Protein AF-A0A534R0G8-F1 (afdb_monomer_lite)

Sequence (344 aa):
MRPSRVFAATLFALSLSTMSARAEDPPPTNSSCVQECATAARAALEACRAGGGTLEQCGQAAEAQYLQCTAACPAAPPSPTDGTPCLEQCGAQAQQAFQACRAQGGTVESCTETAKADYLQCAAANCANQAPPTCEARCTALADGLQQHCLDEGNDADKCATVRQSALDRCTQEMCNPTAETCEDRCTDFSRGVFAQCMNAGGTSTDCGNQAADARAHCISEHCQPTPEPTCEDRCTARAKAAAEQCVAAGHPADACTTLVQQLLAHCVEENCAEPAPDCRDDCDEHAEQQFEACVAGGGSEEACRSAAHSAEGACVMHCGDGSSEPDCPARCASAAEDLKQHC

Radius of gyration: 38.67 Å; chains: 1; bounding box: 85×83×124 Å

pLDDT: mean 79.24, std 16.05, range [32.59, 97.19]

Foldseek 3Di:
DDDDDDDDDDDDDDDPPPPPPPPPPDPCALVNQLVVLLVVLVVQLVVCVVVVDDNVVSNVVSVVSSVVSSVPRPDHPPDPPPDPQQLVVLLVVLVVQLVVCVVVVHDNVVSNVVSVVSSVVSCVVPRPPPDDQAQLRVQLVVLVVQLVVCVVVVDDNVVSVVSSVVSSVVSCVPPVPPPVQALLNVLLVVLVVQLVVCVVVVHDNVVSVVRSVVSSVVSCVPPRPPPPDQALLRVQLVVLVVQLVVCVVVVHDNVVSVVSSVVSSVVSCVPPVPDPDQAQLSVLLVVLVVQLVVCVVVVHDNVVSNVVSVVSSVVSVVCSVVPDPPDPPVVVVVVVVVVVVVVD

Secondary structure (DSSP, 8-state):
------------------------PPP--HHHHHHHHHHHHHHHHHHHHHTT--HHHHHHHHHHHHHHHHTTSPPPPP-S-SS--HHHHHHHHHHHHHHHHHHTT--HHHHHHHHHHHHHHHHHHH-TT-PPPPHHHHHHHHHHHHHHHHHHTT--HHHHHHHHHHHHHHHIIIII------HHHHHHHHHHHHHHHHHHTT--HHHHHHHHHHHHHHHHHHHSSPPPPPPHHHHHHHHHHHHHHHHHHTT--HHHHHHHHHHHHHHHHHHHSPPPPPPHHHHHHHHHHHHHHHHHHTT--HHHHHHHHHHHHHHHHTTTTSS--PPPHHHHHHHHHHHHHHT-

Structure (mmCIF, N/CA/C/O backbone):
data_AF-A0A534R0G8-F1
#
_entry.id   AF-A0A534R0G8-F1
#
loop_
_atom_site.group_PDB
_atom_site.id
_atom_site.type_symbol
_atom_site.label_atom_id
_atom_site.label_alt_id
_atom_site.label_comp_id
_atom_site.label_asym_id
_atom_site.label_entity_id
_atom_site.label_seq_id
_atom_site.pdbx_PDB_ins_code
_atom_site.Cartn_x
_atom_site.Cartn_y
_atom_site.Cartn_z
_atom_site.occupancy
_atom_site.B_iso_or_equiv
_atom_site.auth_seq_id
_atom_site.auth_comp_id
_atom_site.auth_asym_id
_atom_site.auth_atom_id
_atom_site.pdbx_PDB_model_num
ATOM 1 N N . MET A 1 1 ? 20.822 -34.386 -76.776 1.00 38.22 1 MET A N 1
ATOM 2 C CA . MET A 1 1 ? 21.751 -35.440 -77.237 1.00 38.22 1 MET A CA 1
ATOM 3 C C . MET A 1 1 ? 22.844 -35.607 -76.184 1.00 38.22 1 MET A C 1
ATOM 5 O O . MET A 1 1 ? 23.577 -34.661 -75.942 1.00 38.22 1 MET A O 1
ATOM 9 N N . ARG A 1 2 ? 22.876 -36.757 -75.496 1.00 42.81 2 ARG A N 1
ATOM 10 C CA . ARG A 1 2 ? 24.029 -37.263 -74.714 1.00 42.81 2 ARG A CA 1
ATOM 11 C C . ARG A 1 2 ? 24.987 -37.985 -75.686 1.00 42.81 2 ARG A C 1
ATOM 13 O O . ARG A 1 2 ? 24.488 -38.440 -76.716 1.00 42.81 2 ARG A O 1
ATOM 20 N N . PRO A 1 3 ? 26.307 -38.071 -75.423 1.00 46.94 3 PRO A N 1
ATOM 21 C CA . PRO A 1 3 ? 26.883 -39.092 -74.515 1.00 46.94 3 PRO A CA 1
ATOM 22 C C . PRO A 1 3 ? 28.035 -38.526 -73.642 1.00 46.94 3 PRO A C 1
ATOM 24 O O . PRO A 1 3 ? 28.779 -37.660 -74.075 1.00 46.94 3 PRO A O 1
ATOM 27 N N . SER A 1 4 ? 28.175 -38.822 -72.347 1.00 39.19 4 SER A N 1
ATOM 28 C CA . SER A 1 4 ? 28.544 -40.097 -71.702 1.00 39.19 4 SER A CA 1
ATOM 29 C C . SER A 1 4 ? 29.848 -40.720 -72.224 1.00 39.19 4 SER A C 1
ATOM 31 O O . SER A 1 4 ? 29.842 -41.430 -73.226 1.00 39.19 4 SER A O 1
ATOM 33 N N . ARG A 1 5 ? 30.942 -40.551 -71.467 1.00 51.62 5 ARG A N 1
ATOM 34 C CA . ARG A 1 5 ? 32.019 -41.546 -71.352 1.00 51.62 5 ARG A CA 1
ATOM 35 C C . ARG A 1 5 ? 32.367 -41.763 -69.879 1.00 51.62 5 ARG A C 1
ATOM 37 O O . ARG A 1 5 ? 32.454 -40.821 -69.101 1.00 51.62 5 ARG A O 1
ATOM 44 N N . VAL A 1 6 ? 32.468 -43.044 -69.556 1.00 41.06 6 VAL A N 1
ATOM 45 C CA . VAL A 1 6 ? 32.661 -43.707 -68.262 1.00 41.06 6 VAL A CA 1
ATOM 46 C C . VAL A 1 6 ? 34.052 -44.368 -68.284 1.00 41.06 6 VAL A C 1
ATOM 48 O O . VAL A 1 6 ? 34.589 -44.563 -69.375 1.00 41.06 6 VAL A O 1
ATOM 51 N N . PHE A 1 7 ? 34.538 -44.769 -67.099 1.00 39.38 7 PHE A N 1
ATOM 52 C CA . PHE A 1 7 ? 35.729 -45.581 -66.748 1.00 39.38 7 PHE A CA 1
ATOM 53 C C . PHE A 1 7 ? 36.983 -44.756 -66.402 1.00 39.38 7 PHE A C 1
ATOM 55 O O . PHE A 1 7 ? 37.339 -43.858 -67.149 1.00 39.38 7 PHE A O 1
ATOM 62 N N . ALA A 1 8 ? 37.706 -44.961 -65.292 1.00 41.66 8 ALA A N 1
ATOM 63 C CA . ALA A 1 8 ? 37.809 -46.052 -64.306 1.00 41.66 8 ALA A CA 1
ATOM 64 C C . ALA A 1 8 ? 38.220 -45.437 -62.937 1.00 41.66 8 ALA A C 1
ATOM 66 O O . ALA A 1 8 ? 38.972 -44.471 -62.912 1.00 41.66 8 ALA A O 1
ATOM 67 N N . ALA A 1 9 ? 37.594 -45.767 -61.803 1.00 37.97 9 ALA A N 1
ATOM 68 C CA . ALA A 1 9 ? 37.891 -46.892 -60.904 1.00 37.97 9 ALA A CA 1
ATOM 69 C C . ALA A 1 9 ? 39.350 -46.957 -60.398 1.00 37.97 9 ALA A C 1
ATOM 71 O O . ALA A 1 9 ? 40.153 -47.724 -60.921 1.00 37.97 9 ALA A O 1
ATOM 72 N N . THR A 1 10 ? 39.634 -46.240 -59.304 1.00 45.72 10 THR A N 1
ATOM 73 C CA . THR A 1 10 ? 40.713 -46.596 -58.371 1.00 45.72 10 THR A CA 1
ATOM 74 C C . THR A 1 10 ? 40.193 -46.470 -56.943 1.00 45.72 10 THR A C 1
ATOM 76 O O . THR A 1 10 ? 39.767 -45.401 -56.510 1.00 45.72 10 THR A O 1
ATOM 79 N N . LEU A 1 11 ? 40.190 -47.601 -56.242 1.00 42.75 11 LEU A N 1
ATOM 80 C CA . LEU A 1 11 ? 39.921 -47.723 -54.817 1.00 42.75 11 LEU A CA 1
ATOM 81 C C . LEU A 1 11 ? 40.978 -46.959 -54.011 1.00 42.75 11 LEU A C 1
ATOM 83 O O . LEU A 1 11 ? 42.166 -47.234 -54.152 1.00 42.75 11 LEU A O 1
ATOM 87 N N . PHE A 1 12 ? 40.537 -46.093 -53.102 1.00 39.59 12 PHE A N 1
ATOM 88 C CA . PHE A 1 12 ? 41.285 -45.789 -51.888 1.00 39.59 12 PHE A CA 1
ATOM 89 C C . PHE A 1 12 ? 40.323 -45.850 -50.708 1.00 39.59 12 PHE A C 1
ATOM 91 O O . PHE A 1 12 ? 39.394 -45.055 -50.577 1.00 39.59 12 PHE A O 1
ATOM 98 N N . ALA A 1 13 ? 40.519 -46.884 -49.902 1.00 42.22 13 ALA A N 1
ATOM 99 C CA . ALA A 1 13 ? 39.859 -47.078 -48.632 1.00 42.22 13 ALA A CA 1
ATOM 100 C C . ALA A 1 13 ? 40.593 -46.277 -47.541 1.00 42.22 13 ALA A C 1
ATOM 102 O O . ALA A 1 13 ? 41.804 -46.090 -47.619 1.00 42.22 13 ALA A O 1
ATOM 103 N N . LEU A 1 14 ? 39.838 -45.929 -46.494 1.00 38.25 14 LEU A N 1
ATOM 104 C CA . LEU A 1 14 ? 40.296 -45.672 -45.122 1.00 38.25 14 LEU A CA 1
ATOM 105 C C . LEU A 1 14 ? 41.037 -44.350 -44.855 1.00 38.25 14 LEU A C 1
ATOM 107 O O . LEU A 1 14 ? 42.256 -44.254 -44.923 1.00 38.25 14 LEU A O 1
ATOM 111 N N . SER A 1 15 ? 40.283 -43.358 -44.381 1.00 42.78 15 SER A N 1
ATOM 112 C CA . SER A 1 15 ? 40.461 -42.811 -43.022 1.00 42.78 15 SER A CA 1
ATOM 113 C C . SER A 1 15 ? 39.361 -41.784 -42.733 1.00 42.78 15 SER A C 1
ATOM 115 O O . SER A 1 15 ? 39.519 -40.581 -42.912 1.00 42.78 15 SER A O 1
ATOM 117 N N . LEU A 1 16 ? 38.204 -42.277 -42.275 1.00 39.97 16 LEU A N 1
ATOM 118 C CA . LEU A 1 16 ? 37.323 -41.466 -41.439 1.00 39.97 16 LEU A CA 1
ATOM 119 C C . LEU A 1 16 ? 38.101 -41.214 -40.150 1.00 39.97 16 LEU A C 1
ATOM 121 O O . LEU A 1 16 ? 38.181 -42.090 -39.291 1.00 39.97 16 LEU A O 1
ATOM 125 N N . SER A 1 17 ? 38.719 -40.041 -40.049 1.00 37.97 17 SER A N 1
ATOM 126 C CA . SER A 1 17 ? 39.189 -39.515 -38.777 1.00 37.97 17 SER A CA 1
ATOM 127 C C . SER A 1 17 ? 37.965 -39.312 -37.895 1.00 37.97 17 SER A C 1
ATOM 129 O O . SER A 1 17 ? 37.318 -38.267 -37.914 1.00 37.97 17 SER A O 1
ATOM 131 N N . THR A 1 18 ? 37.632 -40.356 -37.142 1.00 48.56 18 THR A N 1
ATOM 132 C CA . THR A 1 18 ? 36.867 -40.273 -35.910 1.00 48.56 18 THR A CA 1
ATOM 133 C C . THR A 1 18 ? 37.637 -39.338 -34.991 1.00 48.56 18 THR A C 1
ATOM 135 O O . THR A 1 18 ? 38.541 -39.756 -34.266 1.00 48.56 18 THR A O 1
ATOM 138 N N . MET A 1 19 ? 37.324 -38.046 -35.061 1.00 32.59 19 MET A N 1
ATOM 139 C CA . MET A 1 19 ? 37.629 -37.142 -33.968 1.00 32.59 19 MET A CA 1
ATOM 140 C C . MET A 1 19 ? 36.737 -37.577 -32.815 1.00 32.59 19 MET A C 1
ATOM 142 O O . MET A 1 19 ? 35.597 -37.140 -32.681 1.00 32.59 19 MET A O 1
ATOM 146 N N . SER A 1 20 ? 37.260 -38.515 -32.026 1.00 44.09 20 SER A N 1
ATOM 147 C CA . SER A 1 20 ? 36.828 -38.747 -30.660 1.00 44.09 20 SER A CA 1
ATOM 148 C C . SER A 1 20 ? 37.053 -37.446 -29.903 1.00 44.09 20 SER A C 1
ATOM 150 O O . SER A 1 20 ? 38.086 -37.251 -29.267 1.00 44.09 20 SER A O 1
ATOM 152 N N . ALA A 1 21 ? 36.076 -36.547 -29.978 1.00 35.72 21 ALA A N 1
ATOM 153 C CA . ALA A 1 21 ? 35.803 -35.674 -28.864 1.00 35.72 21 ALA A CA 1
ATOM 154 C C . ALA A 1 21 ? 35.432 -36.612 -27.713 1.00 35.72 21 ALA A C 1
ATOM 156 O O . ALA A 1 21 ? 34.305 -37.092 -27.612 1.00 35.72 21 ALA A O 1
ATOM 157 N N . ARG A 1 22 ? 36.417 -36.926 -26.865 1.00 39.31 22 ARG A N 1
ATOM 158 C CA . ARG A 1 22 ? 36.117 -37.121 -25.454 1.00 39.31 22 ARG A CA 1
ATOM 159 C C . ARG A 1 22 ? 35.486 -35.802 -25.018 1.00 39.31 22 ARG A C 1
ATOM 161 O O . ARG A 1 22 ? 36.193 -34.860 -24.683 1.00 39.31 22 ARG A O 1
ATOM 168 N N . ALA A 1 23 ? 34.163 -35.717 -25.116 1.00 37.44 23 ALA A N 1
ATOM 169 C CA . ALA A 1 23 ? 33.429 -34.972 -24.122 1.00 37.44 23 ALA A CA 1
ATOM 170 C C . ALA A 1 23 ? 33.778 -35.688 -22.816 1.00 37.44 23 ALA A C 1
ATOM 172 O O . ALA A 1 23 ? 33.302 -36.788 -22.548 1.00 37.44 23 ALA A O 1
ATOM 173 N N . GLU A 1 24 ? 34.755 -35.153 -22.087 1.00 36.81 24 GLU A N 1
ATOM 174 C CA . GLU A 1 24 ? 34.704 -35.283 -20.642 1.00 36.81 24 GLU A CA 1
ATOM 175 C C . GLU A 1 24 ? 33.331 -34.736 -20.271 1.00 36.81 24 GLU A C 1
ATOM 177 O O . GLU A 1 24 ? 33.073 -33.545 -20.459 1.00 36.81 24 GLU A O 1
ATOM 182 N N . ASP A 1 25 ? 32.418 -35.641 -19.911 1.00 42.41 25 ASP A N 1
ATOM 183 C CA . ASP A 1 25 ? 31.111 -35.265 -19.400 1.00 42.41 25 ASP A CA 1
ATOM 184 C C . ASP A 1 25 ? 31.348 -34.213 -18.307 1.00 42.41 25 ASP A C 1
ATOM 186 O O . ASP A 1 25 ? 32.074 -34.497 -17.344 1.00 42.41 25 ASP A O 1
ATOM 190 N N . PRO A 1 26 ? 30.813 -32.984 -18.447 1.00 47.91 26 PRO A N 1
ATOM 191 C CA . PRO A 1 26 ? 30.829 -32.050 -17.337 1.00 47.91 26 PRO A CA 1
ATOM 192 C C . PRO A 1 26 ? 30.153 -32.752 -16.150 1.00 47.91 26 PRO A C 1
ATOM 194 O O . PRO A 1 26 ? 29.167 -33.465 -16.359 1.00 47.91 26 PRO A O 1
ATOM 197 N N . PRO A 1 27 ? 30.671 -32.609 -14.915 1.00 44.81 27 PRO A N 1
ATOM 198 C CA . PRO A 1 27 ? 30.054 -33.253 -13.764 1.00 44.81 27 PRO A CA 1
ATOM 199 C C . PRO A 1 27 ? 28.569 -32.873 -13.740 1.00 44.81 27 PRO A C 1
ATOM 201 O O . PRO A 1 27 ? 28.268 -31.695 -13.966 1.00 44.81 27 PRO A O 1
ATOM 204 N N . PRO A 1 28 ? 27.644 -33.826 -13.513 1.00 48.97 28 PRO A N 1
ATOM 205 C CA . PRO A 1 28 ? 26.220 -33.534 -13.508 1.00 48.97 28 PRO A CA 1
ATOM 206 C C . PRO A 1 28 ? 25.967 -32.442 -12.472 1.00 48.97 28 PRO A C 1
ATOM 208 O O . PRO A 1 28 ? 26.085 -32.650 -11.265 1.00 48.97 28 PRO A O 1
ATOM 211 N N . THR A 1 29 ? 25.685 -31.235 -12.949 1.00 52.88 29 THR A N 1
ATOM 212 C CA . THR A 1 29 ? 25.272 -30.130 -12.093 1.00 52.88 29 THR A CA 1
ATOM 213 C C . THR A 1 29 ? 23.857 -30.437 -11.619 1.00 52.88 29 THR A C 1
ATOM 215 O O . THR A 1 29 ? 23.067 -31.031 -12.351 1.00 52.88 29 THR A O 1
ATOM 218 N N . ASN A 1 30 ? 23.496 -30.058 -10.396 1.00 60.62 30 ASN A N 1
ATOM 219 C CA . ASN A 1 30 ? 22.185 -30.412 -9.824 1.00 60.62 30 ASN A CA 1
ATOM 220 C C . ASN A 1 30 ? 21.011 -29.934 -10.673 1.00 60.62 30 ASN A C 1
ATOM 222 O O . ASN A 1 30 ? 19.971 -30.583 -10.695 1.00 60.62 30 ASN A O 1
ATOM 226 N N . SER A 1 31 ? 21.201 -28.843 -11.421 1.00 63.84 31 SER A N 1
ATOM 227 C CA . SER A 1 31 ? 20.234 -28.375 -12.409 1.00 63.84 31 SER A CA 1
ATOM 228 C C . SER A 1 31 ? 19.956 -29.421 -13.493 1.00 63.84 31 SER A C 1
ATOM 230 O O . SER A 1 31 ? 18.798 -29.591 -13.850 1.00 63.84 31 SER A O 1
ATOM 232 N N . SER A 1 32 ? 20.962 -30.172 -13.956 1.00 78.06 32 SER A N 1
ATOM 233 C CA . SER A 1 32 ? 20.791 -31.251 -14.943 1.00 78.06 32 SER A CA 1
ATOM 234 C C . SER A 1 32 ? 20.077 -32.485 -14.369 1.00 78.06 32 SER A C 1
ATOM 236 O O . SER A 1 32 ? 19.107 -32.941 -14.967 1.00 78.06 32 SER A O 1
ATOM 238 N N . CYS A 1 33 ? 20.440 -32.951 -13.166 1.00 85.19 33 CYS A N 1
ATOM 239 C CA . CYS A 1 33 ? 19.769 -34.095 -12.522 1.00 85.19 33 CYS A CA 1
ATOM 240 C C . CYS A 1 33 ? 18.294 -33.802 -12.197 1.00 85.19 33 CYS A C 1
ATOM 242 O O . CYS A 1 33 ? 17.399 -34.586 -12.511 1.00 85.19 33 CYS A O 1
ATOM 244 N N . VAL A 1 34 ? 18.013 -32.630 -11.618 1.00 84.25 34 VAL A N 1
ATOM 245 C CA . VAL A 1 34 ? 16.641 -32.217 -11.286 1.00 84.25 34 VAL A CA 1
ATOM 246 C C . VAL A 1 34 ? 15.799 -32.031 -12.556 1.00 84.25 34 VAL A C 1
ATOM 248 O O . VAL A 1 34 ? 14.618 -32.382 -12.577 1.00 84.25 34 VAL A O 1
ATOM 251 N N . GLN A 1 35 ? 16.398 -31.538 -13.643 1.00 86.31 35 GLN A N 1
ATOM 252 C CA . GLN A 1 35 ? 15.728 -31.384 -14.934 1.00 86.31 35 GLN A CA 1
ATOM 253 C C . GLN A 1 35 ? 15.397 -32.735 -15.591 1.00 86.31 35 GLN A C 1
ATOM 255 O O . GLN A 1 35 ? 14.315 -32.886 -16.169 1.00 86.31 35 GLN A O 1
ATOM 260 N N . GLU A 1 36 ? 16.264 -33.736 -15.451 1.00 88.62 36 GLU A N 1
ATOM 261 C CA . GLU A 1 36 ? 15.987 -35.114 -15.873 1.00 88.62 36 GLU A CA 1
ATOM 262 C C . GLU A 1 36 ? 14.853 -35.739 -15.048 1.00 88.62 36 GLU A C 1
ATOM 264 O O . GLU A 1 36 ? 13.903 -36.275 -15.625 1.00 88.62 36 GLU A O 1
ATOM 269 N N . CYS A 1 37 ? 14.867 -35.575 -13.721 1.00 91.69 37 CYS A N 1
ATOM 270 C CA . CYS A 1 37 ? 13.778 -36.023 -12.847 1.00 91.69 37 CYS A CA 1
ATOM 271 C C . CYS A 1 37 ? 12.433 -35.373 -13.208 1.00 91.69 37 CYS A C 1
ATOM 273 O O . CYS A 1 37 ? 11.406 -36.052 -13.275 1.00 91.69 37 CYS A O 1
ATOM 275 N N . ALA A 1 38 ? 12.427 -34.068 -13.498 1.00 87.81 38 ALA A N 1
ATOM 276 C CA . ALA A 1 38 ? 11.226 -33.357 -13.936 1.00 87.81 38 ALA A CA 1
ATOM 277 C C . ALA A 1 38 ? 10.717 -33.869 -15.292 1.00 87.81 38 ALA A C 1
ATOM 279 O O . ALA A 1 38 ? 9.509 -33.932 -15.520 1.00 87.81 38 ALA A O 1
ATOM 280 N N . THR A 1 39 ? 11.626 -34.236 -16.195 1.00 89.69 39 THR A N 1
ATOM 281 C CA . THR A 1 39 ? 11.282 -34.791 -17.511 1.00 89.69 39 THR A CA 1
ATOM 282 C C . THR A 1 39 ? 10.680 -36.191 -17.372 1.00 89.69 39 THR A C 1
ATOM 284 O O . THR A 1 39 ? 9.647 -36.479 -17.978 1.00 89.69 39 THR A O 1
ATOM 287 N N . ALA A 1 40 ? 11.256 -37.035 -16.514 1.00 88.56 40 ALA A N 1
ATOM 288 C CA . ALA A 1 40 ? 10.747 -38.374 -16.230 1.00 88.56 40 ALA A CA 1
ATOM 289 C C . ALA A 1 40 ? 9.356 -38.349 -15.573 1.00 88.56 40 ALA A C 1
ATOM 291 O O . ALA A 1 40 ? 8.472 -39.103 -15.980 1.00 88.56 40 ALA A O 1
ATOM 292 N N . ALA A 1 41 ? 9.132 -37.448 -14.612 1.00 91.19 41 ALA A N 1
ATOM 293 C CA . ALA A 1 41 ? 7.834 -37.283 -13.959 1.00 91.19 41 ALA A CA 1
ATOM 294 C C . ALA A 1 41 ? 6.736 -36.844 -14.945 1.00 91.19 41 ALA A C 1
ATOM 296 O O . ALA A 1 41 ? 5.624 -37.371 -14.918 1.00 91.19 41 ALA A O 1
ATOM 297 N N . ARG A 1 42 ? 7.056 -35.934 -15.877 1.00 89.75 42 ARG A N 1
ATOM 298 C CA . ARG A 1 42 ? 6.125 -35.525 -16.945 1.00 89.75 42 ARG A CA 1
ATOM 299 C C . ARG A 1 42 ? 5.779 -36.685 -17.879 1.00 89.75 42 ARG A C 1
ATOM 301 O O . ARG A 1 42 ? 4.603 -36.907 -18.148 1.00 89.75 42 ARG A O 1
ATOM 308 N N . ALA A 1 43 ? 6.774 -37.460 -18.309 1.00 89.56 43 ALA A N 1
ATOM 309 C CA . ALA A 1 43 ? 6.545 -38.633 -19.153 1.00 89.56 43 ALA A CA 1
ATOM 310 C C . ALA A 1 43 ? 5.679 -39.697 -18.449 1.00 89.56 43 ALA A C 1
ATOM 312 O O . ALA A 1 43 ? 4.812 -40.310 -19.072 1.00 89.56 43 ALA A O 1
ATOM 313 N N . ALA A 1 44 ? 5.867 -39.891 -17.141 1.00 86.88 44 ALA A N 1
ATOM 314 C CA . ALA A 1 44 ? 5.055 -40.807 -16.344 1.00 86.88 44 ALA A CA 1
ATOM 315 C C . ALA A 1 44 ? 3.600 -40.337 -16.200 1.00 86.88 44 ALA A C 1
ATOM 317 O O . ALA A 1 44 ? 2.677 -41.145 -16.320 1.00 86.88 44 ALA A O 1
ATOM 318 N N . LEU A 1 45 ? 3.384 -39.031 -16.013 1.00 88.50 45 LEU A N 1
ATOM 319 C CA . LEU A 1 45 ? 2.049 -38.434 -16.007 1.00 88.50 45 LEU A CA 1
ATOM 320 C C . LEU A 1 45 ? 1.340 -38.671 -17.346 1.00 88.50 45 LEU A C 1
ATOM 322 O O . LEU A 1 45 ? 0.191 -39.113 -17.369 1.00 88.50 45 LEU A O 1
ATOM 326 N N . GLU A 1 46 ? 2.021 -38.412 -18.462 1.00 91.12 46 GLU A N 1
ATOM 327 C CA . GLU A 1 46 ? 1.476 -38.615 -19.808 1.00 91.12 46 GLU A CA 1
ATOM 328 C C . GLU A 1 46 ? 1.137 -40.086 -20.077 1.00 91.12 46 GLU A C 1
ATOM 330 O O . GLU A 1 46 ? 0.042 -40.387 -20.559 1.00 91.12 46 GLU A O 1
ATOM 335 N N . ALA A 1 47 ? 2.020 -41.012 -19.694 1.00 91.31 47 ALA A N 1
ATOM 336 C CA . ALA A 1 47 ? 1.784 -42.447 -19.823 1.00 91.31 47 ALA A CA 1
ATOM 337 C C . ALA A 1 47 ? 0.599 -42.925 -18.964 1.00 91.31 47 ALA A C 1
ATOM 339 O O . ALA A 1 47 ? -0.244 -43.688 -19.438 1.00 91.31 47 ALA A O 1
ATOM 340 N N . CYS A 1 48 ? 0.488 -42.438 -17.725 1.00 93.69 48 CYS A N 1
ATOM 341 C CA . CYS A 1 48 ? -0.634 -42.741 -16.834 1.00 93.69 48 CYS A CA 1
ATOM 342 C C . CYS A 1 48 ? -1.971 -42.258 -17.418 1.00 93.69 48 CYS A C 1
ATOM 344 O O . CYS A 1 48 ? -2.960 -42.996 -17.423 1.00 93.69 48 CYS A O 1
ATOM 346 N N . ARG A 1 49 ? -1.993 -41.050 -17.995 1.00 93.88 49 ARG A N 1
ATOM 347 C CA . ARG A 1 49 ? -3.183 -40.510 -18.667 1.00 93.88 49 ARG A CA 1
ATOM 348 C C . ARG A 1 49 ? -3.540 -41.289 -19.929 1.00 93.88 49 ARG A C 1
ATOM 350 O O . ARG A 1 49 ? -4.718 -41.546 -20.164 1.00 93.88 49 ARG A O 1
ATOM 357 N N . ALA A 1 50 ? -2.547 -41.698 -20.717 1.00 91.06 50 ALA A N 1
ATOM 358 C CA . ALA A 1 50 ? -2.759 -42.551 -21.886 1.00 91.06 50 ALA A CA 1
ATOM 359 C C . ALA A 1 50 ? -3.317 -43.937 -21.504 1.00 91.06 50 ALA A C 1
ATOM 361 O O . ALA A 1 50 ? -4.066 -44.532 -22.276 1.00 91.06 50 ALA A O 1
ATOM 362 N N . GLY A 1 51 ? -3.007 -44.419 -20.297 1.00 88.94 51 GLY A N 1
ATOM 363 C CA . GLY A 1 51 ? -3.562 -45.639 -19.703 1.00 88.94 51 GLY A CA 1
ATOM 364 C C . GLY A 1 51 ? -4.957 -45.490 -19.081 1.00 88.94 51 GLY A C 1
ATOM 365 O O . GLY A 1 51 ? -5.455 -46.453 -18.504 1.00 88.94 51 GLY A O 1
ATOM 366 N N . GLY A 1 52 ? -5.593 -44.316 -19.183 1.00 90.06 52 GLY A N 1
ATOM 367 C CA . GLY A 1 52 ? -6.944 -44.070 -18.668 1.00 90.06 52 GLY A CA 1
ATOM 368 C C . GLY A 1 52 ? -7.013 -43.619 -17.205 1.00 90.06 52 GLY A C 1
ATOM 369 O O . GLY A 1 52 ? -8.105 -43.576 -16.640 1.00 90.06 52 GLY A O 1
ATOM 370 N N . GLY A 1 53 ? -5.879 -43.272 -16.586 1.00 91.19 53 GLY A N 1
ATOM 371 C CA . GLY A 1 5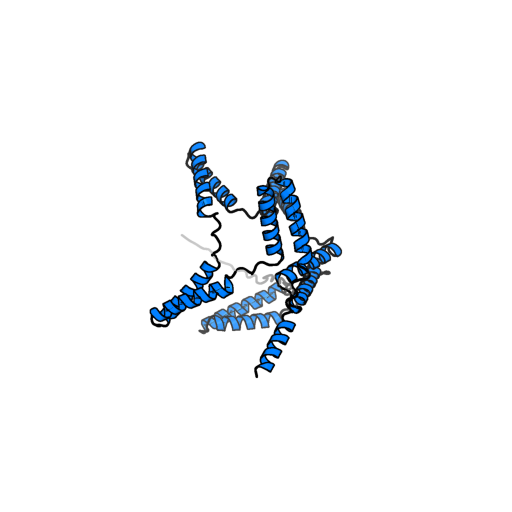3 ? -5.852 -42.672 -15.253 1.00 91.19 53 GLY A CA 1
ATOM 372 C C . GLY A 1 53 ? -6.435 -41.254 -15.229 1.00 91.19 53 GLY A C 1
ATOM 373 O O . GLY A 1 53 ? -6.383 -40.515 -16.217 1.00 91.19 53 GLY A O 1
ATOM 374 N N . THR A 1 54 ? -6.989 -40.857 -14.083 1.00 91.81 54 THR A N 1
ATOM 375 C CA . THR A 1 54 ? -7.466 -39.480 -13.873 1.00 91.81 54 THR A CA 1
ATOM 376 C C . THR A 1 54 ? -6.292 -38.517 -13.673 1.00 91.81 54 THR A C 1
ATOM 378 O O . THR A 1 54 ? -5.215 -38.918 -13.234 1.00 91.81 54 THR A O 1
ATOM 381 N N . LEU A 1 55 ? -6.490 -37.229 -13.979 1.00 86.00 55 LEU A N 1
ATOM 382 C CA . LEU A 1 55 ? -5.444 -36.205 -13.842 1.00 86.00 55 LEU A CA 1
ATOM 383 C C . LEU A 1 55 ? -4.873 -36.150 -12.414 1.00 86.00 55 LEU A C 1
ATOM 385 O O . LEU A 1 55 ? -3.664 -36.040 -12.248 1.00 86.00 55 LEU A O 1
ATOM 389 N N . GLU A 1 56 ? -5.737 -36.265 -11.406 1.00 84.69 56 GLU A N 1
ATOM 390 C CA . GLU A 1 56 ? -5.371 -36.205 -9.989 1.00 84.69 56 GLU A CA 1
ATOM 391 C C . GLU A 1 56 ? -4.505 -37.401 -9.569 1.00 84.69 56 GLU A C 1
ATOM 393 O O . GLU A 1 56 ? -3.424 -37.220 -9.012 1.00 84.69 56 GLU A O 1
ATOM 398 N N . GLN A 1 57 ? -4.915 -38.622 -9.930 1.00 85.62 57 GLN A N 1
ATOM 399 C CA . GLN A 1 57 ? -4.149 -39.842 -9.647 1.00 85.62 57 GLN A CA 1
ATOM 400 C C . GLN A 1 57 ? -2.792 -39.843 -10.360 1.00 85.62 57 GLN A C 1
ATOM 402 O O . GLN A 1 57 ? -1.771 -40.190 -9.767 1.00 85.62 57 GLN A O 1
ATOM 407 N N . CYS A 1 58 ? -2.764 -39.430 -11.630 1.00 90.44 58 CYS A N 1
ATOM 408 C CA . CYS A 1 58 ? -1.524 -39.353 -12.396 1.00 90.44 58 CYS A CA 1
ATOM 409 C C . CYS A 1 58 ? -0.600 -38.232 -11.895 1.00 90.44 58 CYS A C 1
ATOM 411 O O . CYS A 1 58 ? 0.617 -38.395 -11.929 1.00 90.44 58 CYS A O 1
ATOM 413 N N . GLY A 1 59 ? -1.163 -37.122 -11.407 1.00 87.62 59 GLY A N 1
ATOM 414 C CA . GLY A 1 59 ? -0.418 -36.024 -10.792 1.00 87.62 59 GLY A CA 1
ATOM 415 C C . GLY A 1 59 ? 0.287 -36.457 -9.510 1.00 87.62 59 GLY A C 1
ATOM 416 O O . GLY A 1 59 ? 1.499 -36.292 -9.402 1.00 87.62 59 GLY A O 1
ATOM 417 N N . GLN A 1 60 ? -0.440 -37.104 -8.595 1.00 86.50 60 GLN A N 1
ATOM 418 C CA . GLN A 1 60 ? 0.124 -37.621 -7.342 1.00 86.50 60 GLN A CA 1
ATOM 419 C C . GLN A 1 60 ? 1.238 -38.650 -7.586 1.00 86.50 60 GLN A C 1
ATOM 421 O O . GLN A 1 60 ? 2.278 -38.618 -6.930 1.00 86.50 60 GLN A O 1
ATOM 426 N N . ALA A 1 61 ? 1.052 -39.550 -8.557 1.00 82.31 61 ALA A N 1
ATOM 427 C CA . ALA A 1 61 ? 2.065 -40.542 -8.909 1.00 82.31 61 ALA A CA 1
ATOM 428 C C . ALA A 1 61 ? 3.330 -39.901 -9.510 1.00 82.31 61 ALA A C 1
ATOM 430 O O . ALA A 1 61 ? 4.447 -40.270 -9.144 1.00 82.31 61 ALA A O 1
ATOM 431 N N . ALA A 1 62 ? 3.162 -38.922 -10.402 1.00 87.50 62 ALA A N 1
ATOM 432 C CA . ALA A 1 62 ? 4.273 -38.195 -11.007 1.00 87.50 62 ALA A CA 1
ATOM 433 C C . ALA A 1 62 ? 5.048 -37.358 -9.979 1.00 87.50 62 ALA A C 1
ATOM 435 O O . ALA A 1 62 ? 6.276 -37.303 -10.030 1.00 87.50 62 ALA A O 1
ATOM 436 N N . GLU A 1 63 ? 4.351 -36.748 -9.020 1.00 85.12 63 GLU A N 1
ATOM 437 C CA . GLU A 1 63 ? 4.959 -35.999 -7.920 1.00 85.12 63 GLU A CA 1
ATOM 438 C C . GLU A 1 63 ? 5.767 -36.911 -6.989 1.00 85.12 63 GLU A C 1
ATOM 440 O O . GLU A 1 63 ? 6.932 -36.629 -6.708 1.00 85.12 63 GLU A O 1
ATOM 445 N N . ALA A 1 64 ? 5.200 -38.047 -6.573 1.00 87.12 64 ALA A N 1
ATOM 446 C CA . ALA A 1 64 ? 5.914 -39.025 -5.754 1.00 87.12 64 ALA A CA 1
ATOM 447 C C . ALA A 1 64 ? 7.188 -39.531 -6.456 1.00 87.12 64 ALA A C 1
ATOM 449 O O . ALA A 1 64 ? 8.251 -39.630 -5.839 1.00 87.12 64 ALA A O 1
ATOM 450 N N . GLN A 1 65 ? 7.100 -39.789 -7.764 1.00 86.25 65 GLN A N 1
ATOM 451 C CA . GLN A 1 65 ? 8.242 -40.194 -8.577 1.00 86.25 65 GLN A CA 1
ATOM 452 C C . GLN A 1 65 ? 9.294 -39.085 -8.700 1.00 86.25 65 GLN A C 1
ATOM 454 O O . GLN A 1 65 ? 10.490 -39.364 -8.605 1.00 86.25 65 GLN A O 1
ATOM 459 N N . TYR A 1 66 ? 8.868 -37.835 -8.894 1.00 87.69 66 TYR A N 1
ATOM 460 C CA . TYR A 1 66 ? 9.765 -36.683 -8.937 1.00 87.69 66 TYR A CA 1
ATOM 461 C C . TYR A 1 66 ? 10.541 -36.542 -7.625 1.00 87.69 66 TYR A C 1
ATOM 463 O O . TYR A 1 66 ? 11.770 -36.490 -7.646 1.00 87.69 66 TYR A O 1
ATOM 471 N N . LEU A 1 67 ? 9.841 -36.571 -6.487 1.00 86.31 67 LEU A N 1
ATOM 472 C CA . LEU A 1 67 ? 10.448 -36.455 -5.161 1.00 86.31 67 LEU A CA 1
ATOM 473 C C . LEU A 1 67 ? 11.464 -37.572 -4.910 1.00 86.31 67 LEU A C 1
ATOM 475 O O . LEU A 1 67 ? 12.599 -37.300 -4.516 1.00 86.31 67 LEU A O 1
ATOM 479 N N . GLN A 1 68 ? 11.094 -38.817 -5.216 1.00 88.94 68 GLN A N 1
ATOM 480 C CA . GLN A 1 68 ? 11.983 -39.965 -5.064 1.00 88.94 68 GLN A CA 1
ATOM 481 C C . GLN A 1 68 ? 13.222 -39.872 -5.969 1.00 88.94 68 GLN A C 1
ATOM 483 O O . GLN A 1 68 ? 14.319 -40.221 -5.538 1.00 88.94 68 GLN A O 1
ATOM 488 N N . CYS A 1 69 ? 13.064 -39.371 -7.197 1.00 88.75 69 CYS A N 1
ATOM 489 C CA . CYS A 1 69 ? 14.170 -39.150 -8.126 1.00 88.75 69 CYS A CA 1
ATOM 490 C C . CYS A 1 69 ? 15.119 -38.056 -7.617 1.00 88.75 69 CYS A C 1
ATOM 492 O O . CYS A 1 69 ? 16.328 -38.268 -7.538 1.00 88.75 69 CYS A O 1
ATOM 494 N N . THR A 1 70 ? 14.579 -36.911 -7.187 1.00 86.19 70 THR A N 1
ATOM 495 C CA . THR A 1 70 ? 15.395 -35.790 -6.695 1.00 86.19 70 THR A CA 1
ATOM 496 C C . THR A 1 70 ? 16.117 -36.094 -5.386 1.00 86.19 70 THR A C 1
ATOM 498 O O . THR A 1 70 ? 17.197 -35.561 -5.159 1.00 86.19 70 THR A O 1
ATOM 501 N N . ALA A 1 71 ? 15.586 -37.001 -4.560 1.00 83.88 71 ALA A N 1
ATOM 502 C CA . ALA A 1 71 ? 16.264 -37.470 -3.352 1.00 83.88 71 ALA A CA 1
ATOM 503 C C . ALA A 1 71 ? 17.564 -38.243 -3.651 1.00 83.88 71 ALA A C 1
ATOM 505 O O . ALA A 1 71 ? 18.427 -38.341 -2.781 1.00 83.88 71 ALA A O 1
ATOM 506 N N . ALA A 1 72 ? 17.703 -38.790 -4.864 1.00 83.00 72 ALA A N 1
ATOM 507 C CA . ALA A 1 72 ? 18.899 -39.487 -5.330 1.00 83.00 72 ALA A CA 1
ATOM 508 C C . ALA A 1 72 ? 19.842 -38.594 -6.155 1.00 83.00 72 ALA A C 1
ATOM 510 O O . ALA A 1 72 ? 20.939 -39.037 -6.505 1.00 83.00 72 ALA A O 1
ATOM 511 N N . CYS A 1 73 ? 19.444 -37.355 -6.465 1.00 82.94 73 CYS A N 1
ATOM 512 C CA . CYS A 1 73 ? 20.360 -36.402 -7.074 1.00 82.94 73 CYS A CA 1
ATOM 513 C C . CYS A 1 73 ? 21.511 -36.107 -6.102 1.00 82.94 73 CYS A C 1
ATOM 515 O O . CYS A 1 73 ? 21.283 -36.042 -4.889 1.00 82.94 73 CYS A O 1
ATOM 517 N N . PRO A 1 74 ? 22.749 -35.930 -6.603 1.00 75.62 74 PRO A N 1
ATOM 518 C CA . PRO A 1 74 ? 23.847 -35.480 -5.761 1.00 75.62 74 PRO A CA 1
ATOM 519 C C . PRO A 1 74 ? 23.407 -34.227 -4.996 1.00 75.62 74 PRO A C 1
ATOM 521 O O . PRO A 1 74 ? 22.717 -33.369 -5.541 1.00 75.62 74 PRO A O 1
ATOM 524 N N . ALA A 1 75 ? 23.741 -34.140 -3.708 1.00 57.41 75 ALA A N 1
ATOM 525 C CA . ALA A 1 75 ? 23.503 -32.909 -2.969 1.00 57.41 75 ALA A CA 1
ATOM 526 C C . ALA A 1 75 ? 24.280 -31.796 -3.667 1.00 57.41 75 ALA A C 1
ATOM 528 O O . ALA A 1 75 ? 25.423 -32.011 -4.092 1.00 57.41 75 ALA A O 1
ATOM 529 N N . ALA A 1 76 ? 23.674 -30.615 -3.784 1.00 51.16 76 ALA A N 1
ATOM 530 C CA . ALA A 1 76 ? 24.404 -29.509 -4.356 1.00 51.16 76 ALA A CA 1
ATOM 531 C C . ALA A 1 76 ? 25.704 -29.293 -3.585 1.00 51.16 76 ALA A C 1
ATOM 533 O O . ALA A 1 76 ? 25.653 -29.259 -2.352 1.00 51.16 76 ALA A O 1
ATOM 534 N N . PRO A 1 77 ? 26.868 -29.182 -4.268 1.00 43.72 77 PRO A N 1
ATOM 535 C CA . PRO A 1 77 ? 28.028 -28.653 -3.583 1.00 43.72 77 PRO A CA 1
ATOM 536 C C . PRO A 1 77 ? 27.561 -27.320 -2.998 1.00 43.72 77 PRO A C 1
ATOM 538 O O . PRO A 1 77 ? 26.888 -26.574 -3.722 1.00 43.72 77 PRO A O 1
ATOM 541 N N . PRO A 1 78 ? 27.801 -27.057 -1.701 1.00 40.50 78 PRO A N 1
ATOM 542 C CA . PRO A 1 78 ? 27.415 -25.786 -1.125 1.00 40.50 78 PRO A CA 1
ATOM 543 C C . PRO A 1 78 ? 27.967 -24.712 -2.052 1.00 40.50 78 PRO A C 1
ATOM 545 O O . PRO A 1 78 ? 29.168 -24.686 -2.340 1.00 40.50 78 PRO A O 1
ATOM 548 N N . SER A 1 79 ? 27.066 -23.895 -2.599 1.00 37.47 79 SER A N 1
ATOM 549 C CA . SER A 1 79 ? 27.443 -22.674 -3.296 1.00 37.47 79 SER A CA 1
ATOM 550 C C . SER A 1 79 ? 28.502 -21.973 -2.446 1.00 37.47 79 SER A C 1
ATOM 552 O O . SER A 1 79 ? 28.375 -22.020 -1.216 1.00 37.47 79 SER A O 1
ATOM 554 N N . PRO A 1 80 ? 29.535 -21.345 -3.033 1.00 45.53 80 PRO A N 1
ATOM 555 C CA . PRO A 1 80 ? 30.492 -20.571 -2.260 1.00 45.53 80 PRO A CA 1
ATOM 556 C C . PRO A 1 80 ? 29.748 -19.394 -1.616 1.00 45.53 80 PRO A C 1
ATOM 558 O O . PRO A 1 80 ? 29.601 -18.324 -2.193 1.00 45.53 80 PRO A O 1
ATOM 561 N N . THR A 1 81 ? 29.233 -19.649 -0.422 1.00 42.72 81 THR A N 1
ATOM 562 C CA . THR A 1 81 ? 28.612 -18.712 0.504 1.00 42.72 81 THR A CA 1
ATOM 563 C C . THR A 1 81 ? 29.156 -19.111 1.864 1.00 42.72 81 THR A C 1
ATOM 565 O O . THR A 1 81 ? 28.466 -19.653 2.724 1.00 42.72 81 THR A O 1
ATOM 568 N N . ASP A 1 82 ? 30.457 -18.884 2.033 1.00 44.50 82 ASP A N 1
ATOM 569 C CA . ASP A 1 82 ? 30.980 -18.579 3.354 1.00 44.50 82 ASP A CA 1
ATOM 570 C C . ASP A 1 82 ? 30.261 -17.304 3.814 1.00 44.50 82 ASP A C 1
ATOM 572 O O . ASP A 1 82 ? 30.597 -16.189 3.416 1.00 44.50 82 ASP A O 1
ATOM 576 N N . GLY A 1 83 ? 29.193 -17.513 4.584 1.00 46.38 83 GLY A N 1
ATOM 577 C CA . GLY A 1 83 ? 28.331 -16.483 5.143 1.00 46.38 83 GLY A CA 1
ATOM 578 C C . GLY A 1 83 ? 26.933 -16.512 4.542 1.00 46.38 83 GLY A C 1
ATOM 579 O O . GLY A 1 83 ? 26.679 -15.877 3.523 1.00 46.38 83 GLY A O 1
ATOM 580 N N . THR A 1 84 ? 25.988 -17.165 5.222 1.00 53.06 84 THR A N 1
ATOM 581 C CA . THR A 1 84 ? 24.582 -16.745 5.147 1.00 53.06 84 THR A CA 1
ATOM 582 C C . THR A 1 84 ? 24.559 -15.221 5.298 1.00 53.06 84 THR A C 1
ATOM 584 O O . THR A 1 84 ? 25.128 -14.741 6.291 1.00 53.06 84 THR A O 1
ATOM 587 N N . PRO A 1 85 ? 23.987 -14.456 4.346 1.00 70.00 85 PRO A N 1
ATOM 588 C CA . PRO A 1 85 ? 23.940 -13.008 4.438 1.00 70.00 85 PRO A CA 1
ATOM 589 C C . PRO A 1 85 ? 23.437 -12.598 5.818 1.00 70.00 85 PRO A C 1
ATOM 591 O O . PRO A 1 85 ? 22.485 -13.173 6.343 1.00 70.00 85 PRO A O 1
ATOM 594 N N . CYS A 1 86 ? 24.095 -11.626 6.436 1.00 77.12 86 CYS A N 1
ATOM 595 C CA . CYS A 1 86 ? 23.819 -11.209 7.807 1.00 77.12 86 CYS A CA 1
ATOM 596 C C . CYS A 1 86 ? 22.326 -10.881 8.018 1.00 77.12 86 CYS A C 1
ATOM 598 O O . CYS A 1 86 ? 21.746 -11.212 9.051 1.00 77.12 86 CYS A O 1
ATOM 600 N N . LEU A 1 87 ? 21.672 -10.328 6.991 1.00 78.38 87 LEU A N 1
ATOM 601 C CA . LEU A 1 87 ? 20.237 -10.038 6.996 1.00 78.38 87 LEU A CA 1
ATOM 602 C C . LEU A 1 87 ? 19.360 -11.292 7.065 1.00 78.38 87 LEU A C 1
ATOM 604 O O . LEU A 1 87 ? 18.327 -11.269 7.719 1.00 78.38 87 LEU A O 1
ATOM 608 N N . GLU A 1 88 ? 19.761 -12.393 6.438 1.00 79.06 88 GLU A N 1
ATOM 609 C CA . GLU A 1 88 ? 19.020 -13.656 6.501 1.00 79.06 88 GLU A CA 1
ATOM 610 C C . GLU A 1 88 ? 19.119 -14.279 7.902 1.00 79.06 88 GLU A C 1
ATOM 612 O O . GLU A 1 88 ? 18.129 -14.791 8.421 1.00 79.06 88 GLU A O 1
ATOM 617 N N . GLN A 1 89 ? 20.265 -14.130 8.578 1.00 81.06 89 GLN A N 1
ATOM 618 C CA . GLN A 1 89 ? 20.416 -14.529 9.984 1.00 81.06 89 GLN A CA 1
ATOM 619 C C . GLN A 1 89 ? 19.541 -13.671 10.910 1.00 81.06 89 GLN A C 1
ATOM 621 O O . GLN A 1 89 ? 18.831 -14.207 11.762 1.00 81.06 89 GLN A O 1
ATOM 626 N N . CYS A 1 90 ? 19.519 -12.352 10.698 1.00 84.00 90 CYS A N 1
ATOM 627 C CA . CYS A 1 90 ? 18.611 -11.455 11.414 1.00 84.00 90 CYS A CA 1
ATOM 628 C C . CYS A 1 90 ? 17.134 -11.766 11.122 1.00 84.00 90 CYS A C 1
ATOM 630 O O . CYS A 1 90 ? 16.297 -11.685 12.020 1.00 84.00 90 CYS A O 1
ATOM 632 N N . GLY A 1 91 ? 16.802 -12.162 9.890 1.00 81.81 91 GLY A N 1
ATOM 633 C CA . GLY A 1 91 ? 15.460 -12.596 9.497 1.00 81.81 91 GLY A CA 1
ATOM 634 C C . GLY A 1 91 ? 15.032 -13.877 10.211 1.00 81.81 91 GLY A C 1
ATOM 635 O O . GLY A 1 91 ? 13.928 -13.943 10.749 1.00 81.81 91 GLY A O 1
ATOM 636 N N . ALA A 1 92 ? 15.925 -14.865 10.299 1.00 83.75 92 ALA A N 1
ATOM 637 C CA . ALA A 1 92 ? 15.680 -16.095 11.046 1.00 83.75 92 ALA A CA 1
ATOM 638 C C . ALA A 1 92 ? 15.470 -15.824 12.546 1.00 83.75 92 ALA A C 1
ATOM 640 O O . ALA A 1 92 ? 14.574 -16.406 13.160 1.00 83.75 92 ALA A O 1
ATOM 641 N N . GLN A 1 93 ? 16.244 -14.906 13.133 1.00 83.56 93 GLN A N 1
ATOM 642 C CA . GLN A 1 93 ? 16.075 -14.498 14.529 1.00 83.56 93 GLN A CA 1
ATOM 643 C C . GLN A 1 93 ? 14.726 -13.802 14.764 1.00 83.56 93 GLN A C 1
ATOM 645 O O . GLN A 1 93 ? 13.999 -14.160 15.691 1.00 83.56 93 GLN A O 1
ATOM 650 N N . ALA A 1 94 ? 14.352 -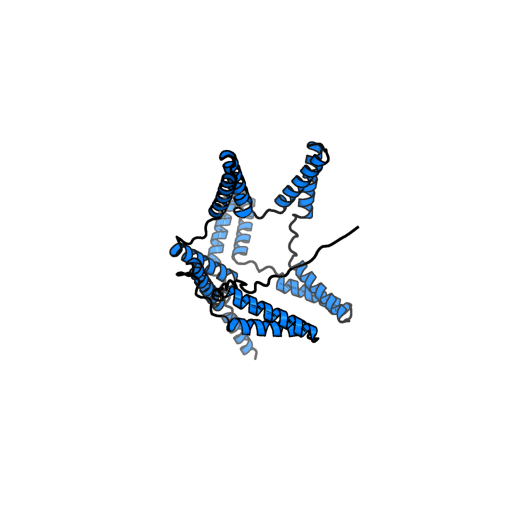12.859 13.898 1.00 88.88 94 ALA A N 1
ATOM 651 C CA . ALA A 1 94 ? 13.059 -12.181 13.965 1.00 88.88 94 ALA A CA 1
ATOM 652 C C . ALA A 1 94 ? 11.882 -13.157 13.802 1.00 88.88 94 ALA A C 1
ATOM 654 O O . ALA A 1 94 ? 10.875 -13.050 14.501 1.00 88.88 94 ALA A O 1
ATOM 655 N N . GLN A 1 95 ? 12.016 -14.163 12.935 1.00 82.62 95 GLN A N 1
ATOM 656 C CA . GLN A 1 95 ? 11.011 -15.212 12.771 1.00 82.62 95 GLN A CA 1
ATOM 657 C C . GLN A 1 95 ? 10.860 -16.074 14.035 1.00 82.62 95 GLN A C 1
ATOM 659 O O . GLN A 1 95 ? 9.739 -16.414 14.415 1.00 82.62 95 GLN A O 1
ATOM 664 N N . GLN A 1 96 ? 11.962 -16.412 14.708 1.00 85.69 96 GLN A N 1
ATOM 665 C CA . GLN A 1 96 ? 11.918 -17.132 15.985 1.00 85.69 96 GLN A CA 1
ATOM 666 C C . GLN A 1 96 ? 11.245 -16.291 17.080 1.00 85.69 96 GLN A C 1
ATOM 668 O O . GLN A 1 96 ? 10.406 -16.810 17.818 1.00 85.69 96 GLN A O 1
ATOM 673 N N . ALA A 1 97 ? 11.545 -14.990 17.146 1.00 85.81 97 ALA A N 1
ATOM 674 C CA . ALA A 1 97 ? 10.897 -14.057 18.069 1.00 85.81 97 ALA A CA 1
ATOM 675 C C . ALA A 1 97 ? 9.387 -13.936 17.795 1.00 85.81 97 ALA A C 1
ATOM 677 O O . ALA A 1 97 ? 8.578 -14.027 18.720 1.00 85.81 97 ALA A O 1
ATOM 678 N N . PHE A 1 98 ? 8.993 -13.844 16.521 1.00 85.75 98 PHE A N 1
ATOM 679 C CA . PHE A 1 98 ? 7.590 -13.861 16.109 1.00 85.75 98 PHE A CA 1
ATOM 680 C C . PHE A 1 98 ? 6.877 -15.134 16.582 1.00 85.75 98 PHE A C 1
ATOM 682 O O . PHE A 1 98 ? 5.814 -15.065 17.197 1.00 85.75 98 PHE A O 1
ATOM 689 N N . GLN A 1 99 ? 7.464 -16.308 16.338 1.00 90.69 99 GLN A N 1
ATOM 690 C CA . GLN A 1 99 ? 6.890 -17.590 16.757 1.00 90.69 99 GLN A CA 1
ATOM 691 C C . GLN A 1 99 ? 6.758 -17.689 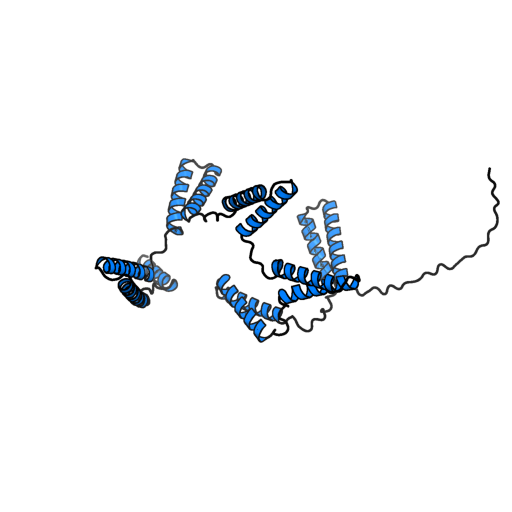18.282 1.00 90.69 99 GLN A C 1
ATOM 693 O O . GLN A 1 99 ? 5.729 -18.154 18.774 1.00 90.69 99 GLN A O 1
ATOM 698 N N . ALA A 1 100 ? 7.753 -17.208 19.030 1.00 92.38 100 ALA A N 1
ATOM 699 C CA . ALA A 1 100 ? 7.705 -17.161 20.487 1.00 92.38 100 ALA A CA 1
ATOM 700 C C . ALA A 1 100 ? 6.603 -16.218 21.000 1.00 92.38 100 ALA A C 1
ATOM 702 O O . ALA A 1 100 ? 5.856 -16.594 21.901 1.00 92.38 100 ALA A O 1
ATOM 703 N N . CYS A 1 101 ? 6.451 -15.037 20.393 1.00 92.00 101 CYS A N 1
ATOM 704 C CA . CYS A 1 101 ? 5.374 -14.093 20.701 1.00 92.00 101 CYS A CA 1
ATOM 705 C C . CYS A 1 101 ? 3.988 -14.707 20.439 1.00 92.00 101 CYS A C 1
ATOM 707 O O . CYS A 1 101 ? 3.089 -14.625 21.277 1.00 92.00 101 CYS A O 1
ATOM 709 N N . ARG A 1 102 ? 3.829 -15.418 19.315 1.00 95.19 102 ARG A N 1
ATOM 710 C CA . ARG A 1 102 ? 2.589 -16.135 18.982 1.00 95.19 102 ARG A CA 1
ATOM 711 C C . ARG A 1 102 ? 2.286 -17.260 19.969 1.00 95.19 102 ARG A C 1
ATOM 713 O O . ARG A 1 102 ? 1.133 -17.429 20.353 1.00 95.19 102 ARG A O 1
ATOM 720 N N . ALA A 1 103 ? 3.304 -17.995 20.417 1.00 91.56 103 ALA A N 1
ATOM 721 C CA . ALA A 1 103 ? 3.153 -19.044 21.426 1.00 91.56 103 ALA A CA 1
ATOM 722 C C . ALA A 1 103 ? 2.747 -18.497 22.808 1.00 91.56 103 ALA A C 1
ATOM 724 O O . ALA A 1 103 ? 2.136 -19.217 23.593 1.00 91.56 103 ALA A O 1
ATOM 725 N N . GLN A 1 104 ? 3.047 -17.227 23.091 1.00 92.19 104 GLN A N 1
ATOM 726 C CA . GLN A 1 104 ? 2.666 -16.525 24.322 1.00 92.19 104 GLN A CA 1
ATOM 727 C C . GLN A 1 104 ? 1.291 -15.840 24.231 1.00 92.19 104 GLN A C 1
ATOM 729 O O . GLN A 1 104 ? 0.883 -15.162 25.168 1.00 92.19 104 GLN A O 1
ATOM 734 N N . GLY A 1 105 ? 0.562 -16.026 23.124 1.00 91.56 105 GLY A N 1
ATOM 735 C CA . GLY A 1 105 ? -0.783 -15.478 22.937 1.00 91.56 105 GLY A CA 1
ATOM 736 C C . GLY A 1 105 ? -0.832 -14.077 22.319 1.00 91.56 105 GLY A C 1
ATOM 737 O O . GLY A 1 105 ? -1.909 -13.493 22.258 1.00 91.56 105 GLY A O 1
ATOM 738 N N . GLY A 1 106 ? 0.292 -13.540 21.829 1.00 91.25 106 GLY A N 1
ATOM 739 C CA . GLY A 1 106 ? 0.315 -12.251 21.131 1.00 91.25 106 GLY A CA 1
ATOM 740 C C . GLY A 1 106 ? -0.467 -12.268 19.810 1.00 91.25 106 GLY A C 1
ATOM 741 O O . GLY A 1 106 ? -0.569 -13.301 19.131 1.00 91.25 106 GLY A O 1
ATOM 742 N N . THR A 1 107 ? -1.017 -11.118 19.410 1.00 88.56 107 THR A N 1
ATOM 743 C CA . THR A 1 107 ? -1.724 -10.982 18.128 1.00 88.56 107 THR A CA 1
ATOM 744 C C . THR A 1 107 ? -0.729 -11.010 16.967 1.00 88.56 107 THR A C 1
ATOM 746 O O . THR A 1 107 ? 0.472 -10.805 17.138 1.00 88.56 107 THR A O 1
ATOM 749 N N . VAL A 1 108 ? -1.202 -11.319 15.756 1.00 79.75 108 VAL A N 1
ATOM 750 C CA . VAL A 1 108 ? -0.327 -11.312 14.570 1.00 79.75 108 VAL A CA 1
ATOM 751 C C . VAL A 1 108 ? 0.281 -9.925 14.375 1.00 79.75 108 VAL A C 1
ATOM 753 O O . VAL A 1 108 ? 1.466 -9.824 14.083 1.00 79.75 108 VAL A O 1
ATOM 756 N N . GLU A 1 109 ? -0.507 -8.877 14.596 1.00 81.31 109 GLU A N 1
ATOM 757 C CA . GLU A 1 109 ? -0.099 -7.482 14.458 1.00 81.31 109 GLU A CA 1
ATOM 758 C C . GLU A 1 109 ? 0.996 -7.106 15.465 1.00 81.31 109 GLU A C 1
ATOM 760 O O . GLU A 1 109 ? 2.102 -6.759 15.051 1.00 81.31 109 GLU A O 1
ATOM 765 N N . SER A 1 110 ? 0.777 -7.341 16.766 1.00 86.50 110 SER A N 1
ATOM 766 C CA . SER A 1 110 ? 1.765 -7.017 17.807 1.00 86.50 110 SER A CA 1
ATOM 767 C C . SER A 1 110 ? 3.063 -7.822 17.662 1.00 86.50 110 SER A C 1
ATOM 769 O O . SER A 1 110 ? 4.166 -7.310 17.874 1.00 86.50 110 SER A O 1
ATOM 771 N N . CYS A 1 111 ? 2.956 -9.097 17.272 1.00 86.50 111 CYS A N 1
ATOM 772 C CA . CYS A 1 111 ? 4.126 -9.940 17.044 1.00 86.50 111 CYS A CA 1
ATOM 773 C C . CYS A 1 111 ? 4.890 -9.526 15.780 1.00 86.50 111 CYS A C 1
ATOM 775 O O . CYS A 1 111 ? 6.116 -9.625 15.760 1.00 86.50 111 CYS A O 1
ATOM 777 N N . THR A 1 112 ? 4.197 -9.056 14.738 1.00 83.19 112 THR A N 1
ATOM 778 C CA . THR A 1 112 ? 4.830 -8.586 13.496 1.00 83.19 112 THR A CA 1
ATOM 779 C C . THR A 1 112 ? 5.602 -7.295 13.733 1.00 83.19 112 THR A C 1
ATOM 781 O O . THR A 1 112 ? 6.739 -7.180 13.276 1.00 83.19 112 THR A O 1
ATOM 784 N N . GLU A 1 113 ? 5.030 -6.345 14.475 1.00 84.50 113 GLU A N 1
ATOM 785 C CA . GLU A 1 113 ? 5.720 -5.103 14.843 1.00 84.50 113 GLU A CA 1
ATOM 786 C C . GLU A 1 113 ? 6.988 -5.377 15.652 1.00 84.50 113 GLU A C 1
ATOM 788 O O . GLU A 1 113 ? 8.059 -4.862 15.323 1.00 84.50 113 GLU A O 1
ATOM 793 N N . THR A 1 114 ? 6.886 -6.262 16.646 1.00 83.19 114 THR A N 1
ATOM 794 C CA . THR A 1 114 ? 8.021 -6.667 17.486 1.00 83.19 114 THR A CA 1
ATOM 795 C C . THR A 1 114 ? 9.113 -7.348 16.656 1.00 83.19 114 THR A C 1
ATOM 797 O O . THR A 1 114 ? 10.269 -6.931 16.682 1.00 83.19 114 THR A O 1
ATOM 800 N N . ALA A 1 115 ? 8.751 -8.337 15.833 1.00 84.75 115 ALA A N 1
ATOM 801 C CA . ALA A 1 115 ? 9.702 -9.041 14.974 1.00 84.75 115 ALA A CA 1
ATOM 802 C C . ALA A 1 115 ? 10.380 -8.107 13.957 1.00 84.75 115 ALA A C 1
ATOM 804 O O . ALA A 1 115 ? 11.568 -8.252 13.665 1.00 84.75 115 ALA A O 1
ATOM 805 N N . LYS A 1 116 ? 9.649 -7.116 13.434 1.00 84.88 116 LYS A N 1
ATOM 806 C CA . LYS A 1 116 ? 10.200 -6.085 12.548 1.00 84.88 116 LYS A CA 1
ATOM 807 C C . LYS A 1 116 ? 11.206 -5.195 13.280 1.00 84.88 116 LYS A C 1
ATOM 809 O O . LYS A 1 116 ? 12.265 -4.911 12.719 1.00 84.88 116 LYS A O 1
ATOM 814 N N . ALA A 1 117 ? 10.902 -4.762 14.502 1.00 86.50 117 ALA A N 1
ATOM 815 C CA . ALA A 1 117 ? 11.826 -3.975 15.314 1.00 86.50 117 ALA A CA 1
ATOM 816 C C . ALA A 1 117 ? 13.120 -4.757 15.613 1.00 86.50 117 ALA A C 1
ATOM 818 O O . ALA A 1 117 ? 14.213 -4.239 15.374 1.00 86.50 117 ALA A O 1
ATOM 819 N N . ASP A 1 118 ? 12.997 -6.026 16.011 1.00 84.50 118 ASP A N 1
ATOM 820 C CA . ASP A 1 118 ? 14.129 -6.917 16.297 1.00 84.50 118 ASP A CA 1
ATOM 821 C C . ASP A 1 118 ? 15.003 -7.161 15.059 1.00 84.50 118 ASP A C 1
ATOM 823 O O . ASP A 1 118 ? 16.235 -7.110 15.130 1.00 84.50 118 ASP A O 1
ATOM 827 N N . TYR A 1 119 ? 14.374 -7.368 13.896 1.00 85.06 119 TYR A N 1
ATOM 828 C CA . TYR A 1 119 ? 15.074 -7.488 12.619 1.00 85.06 119 TYR A CA 1
ATOM 829 C C . TYR A 1 119 ? 15.895 -6.232 12.306 1.00 85.06 119 TYR A C 1
ATOM 831 O O . TYR A 1 119 ? 17.081 -6.330 11.987 1.00 85.06 119 TYR A O 1
ATOM 839 N N . LEU A 1 120 ? 15.279 -5.049 12.407 1.00 83.44 120 LEU A N 1
ATOM 840 C CA . LEU A 1 120 ? 15.935 -3.777 12.098 1.00 83.44 120 LEU A CA 1
ATOM 841 C C . LEU A 1 120 ? 17.092 -3.492 13.059 1.00 83.44 120 LEU A C 1
ATOM 843 O O . LEU A 1 120 ? 18.157 -3.053 12.622 1.00 83.44 120 LEU A O 1
ATOM 847 N N . GLN A 1 121 ? 16.917 -3.794 14.345 1.00 84.44 121 GLN A N 1
ATOM 848 C CA . GLN A 1 121 ? 17.970 -3.658 15.345 1.00 84.44 121 GLN A CA 1
ATOM 849 C C . GLN A 1 121 ? 19.139 -4.615 15.072 1.00 84.44 121 GLN A C 1
ATOM 851 O O . GLN A 1 121 ? 20.296 -4.188 15.087 1.00 84.44 121 GLN A O 1
ATOM 856 N N . CYS A 1 122 ? 18.857 -5.888 14.774 1.00 83.69 122 CYS A N 1
ATOM 857 C CA . CYS A 1 122 ? 19.877 -6.870 14.407 1.00 83.69 122 CYS A CA 1
ATOM 858 C C . CYS A 1 122 ? 20.641 -6.444 13.147 1.00 83.69 122 CYS A C 1
ATOM 860 O O . CYS A 1 122 ? 21.876 -6.471 13.135 1.00 83.69 122 CYS A O 1
ATOM 862 N N . ALA A 1 123 ? 19.922 -5.996 12.116 1.00 83.38 123 ALA A N 1
ATOM 863 C CA . ALA A 1 123 ? 20.501 -5.560 10.853 1.00 83.38 123 ALA A CA 1
ATOM 864 C C . ALA A 1 123 ? 21.401 -4.328 11.026 1.00 83.38 123 ALA A C 1
ATOM 866 O O . ALA A 1 123 ? 22.516 -4.299 10.504 1.00 83.38 123 ALA A O 1
ATOM 867 N N . ALA A 1 124 ? 20.956 -3.335 11.800 1.00 78.50 124 ALA A N 1
ATOM 868 C CA . ALA A 1 124 ? 21.730 -2.127 12.070 1.00 78.50 124 ALA A CA 1
ATOM 869 C C . ALA A 1 124 ? 23.006 -2.417 12.875 1.00 78.50 124 ALA A C 1
ATOM 871 O O . ALA A 1 124 ? 24.056 -1.839 12.598 1.00 78.50 124 ALA A O 1
ATOM 872 N N . ALA A 1 125 ? 22.930 -3.325 13.852 1.00 80.94 125 ALA A N 1
ATOM 873 C CA . ALA A 1 125 ? 24.059 -3.654 14.715 1.00 80.94 125 ALA A CA 1
ATOM 874 C C . ALA A 1 125 ? 25.102 -4.554 14.033 1.00 80.94 125 ALA A C 1
ATOM 876 O O . ALA A 1 125 ? 26.296 -4.404 14.289 1.00 80.94 125 ALA A O 1
ATOM 877 N N . ASN A 1 126 ? 24.668 -5.484 13.175 1.00 79.19 126 ASN A N 1
ATOM 878 C CA . ASN A 1 126 ? 25.526 -6.575 12.704 1.00 79.19 126 ASN A CA 1
ATOM 879 C C . ASN A 1 126 ? 25.792 -6.554 11.192 1.00 79.19 126 ASN A C 1
ATOM 881 O O . ASN A 1 126 ? 26.752 -7.175 10.737 1.00 79.19 126 ASN A O 1
ATOM 885 N N . CYS A 1 127 ? 24.981 -5.841 10.403 1.00 75.12 127 CYS A N 1
ATOM 886 C CA . CYS A 1 127 ? 24.959 -5.985 8.944 1.00 75.12 127 CYS A CA 1
ATOM 887 C C . CYS A 1 127 ? 25.340 -4.706 8.181 1.00 75.12 127 CYS A C 1
ATOM 889 O O . CYS A 1 127 ? 24.972 -4.563 7.016 1.00 75.12 127 CYS A O 1
ATOM 891 N N . ALA A 1 128 ? 26.112 -3.795 8.789 1.00 63.31 128 ALA A N 1
ATOM 892 C CA . ALA A 1 128 ? 26.455 -2.477 8.230 1.00 63.31 128 ALA A CA 1
ATOM 893 C C . ALA A 1 128 ? 27.077 -2.499 6.811 1.00 63.31 128 ALA A C 1
ATOM 895 O O . ALA A 1 128 ? 26.937 -1.531 6.072 1.00 63.31 128 ALA A O 1
ATOM 896 N N . ASN A 1 129 ? 27.703 -3.610 6.402 1.00 59.72 129 ASN A N 1
ATOM 897 C CA . ASN A 1 129 ? 28.290 -3.797 5.063 1.00 59.72 129 ASN A CA 1
ATOM 898 C C . ASN A 1 129 ? 27.451 -4.691 4.126 1.00 59.72 129 ASN A C 1
ATOM 900 O O . ASN A 1 129 ? 27.916 -5.061 3.052 1.00 59.72 129 ASN A O 1
ATOM 904 N N . GLN A 1 130 ? 26.244 -5.082 4.539 1.00 60.59 130 GLN A N 1
ATOM 905 C CA . GLN A 1 130 ? 25.324 -5.927 3.769 1.00 60.59 130 GLN A CA 1
ATOM 906 C C . GLN A 1 130 ? 23.925 -5.320 3.649 1.00 60.59 130 GLN A C 1
ATOM 908 O O . GLN A 1 130 ? 22.993 -6.015 3.250 1.00 60.59 130 GLN A O 1
ATOM 913 N N . ALA A 1 131 ? 23.761 -4.035 3.980 1.00 57.59 131 ALA A N 1
ATOM 914 C CA . ALA A 1 131 ? 22.542 -3.327 3.623 1.00 57.59 131 ALA A CA 1
ATOM 915 C C . ALA A 1 131 ? 22.310 -3.499 2.107 1.00 57.59 131 ALA A C 1
ATOM 917 O O . ALA A 1 131 ? 23.255 -3.315 1.331 1.00 57.59 131 ALA A O 1
ATOM 918 N N . PRO A 1 132 ? 21.097 -3.880 1.664 1.00 58.75 132 PRO A N 1
ATOM 919 C CA . PRO A 1 132 ? 20.805 -3.950 0.242 1.00 58.75 132 PRO A CA 1
ATOM 920 C C . PRO A 1 132 ? 21.078 -2.569 -0.367 1.00 58.75 132 PRO A C 1
ATOM 922 O O . PRO A 1 132 ? 20.812 -1.562 0.300 1.00 58.75 132 PRO A O 1
ATOM 925 N N . PRO A 1 133 ? 21.603 -2.480 -1.603 1.00 71.31 133 PRO A N 1
ATOM 926 C CA . PRO A 1 133 ? 21.774 -1.187 -2.249 1.00 71.31 133 PRO A CA 1
ATOM 927 C C . PRO A 1 133 ? 20.431 -0.456 -2.257 1.00 71.31 133 PRO A C 1
ATOM 929 O O . PRO A 1 133 ? 19.395 -1.062 -2.557 1.00 71.31 133 PRO A O 1
ATOM 932 N N . THR A 1 134 ? 20.450 0.832 -1.906 1.00 82.50 134 THR A N 1
ATOM 933 C CA . THR A 1 134 ? 19.235 1.655 -1.903 1.00 82.50 134 THR A CA 1
ATOM 934 C C . THR A 1 134 ? 18.606 1.664 -3.294 1.00 82.50 134 THR A C 1
ATOM 936 O O . THR A 1 134 ? 19.257 1.332 -4.293 1.00 82.50 134 THR A O 1
ATOM 939 N N . CYS A 1 135 ? 17.332 2.037 -3.388 1.00 83.25 135 CYS A N 1
ATOM 940 C CA . CYS A 1 135 ? 16.682 2.104 -4.690 1.00 83.25 135 CYS A CA 1
ATOM 941 C C . CYS A 1 135 ? 17.415 3.074 -5.633 1.00 83.25 135 CYS A C 1
ATOM 943 O O . CYS A 1 135 ? 17.690 2.725 -6.780 1.00 83.25 135 CYS A O 1
ATOM 945 N N . GLU A 1 136 ? 17.860 4.221 -5.118 1.00 88.62 136 GLU A N 1
ATOM 946 C CA . GLU A 1 136 ? 18.658 5.210 -5.848 1.00 88.62 136 GLU A CA 1
ATOM 947 C C . GLU A 1 136 ? 19.983 4.614 -6.331 1.00 88.62 136 GLU A C 1
ATOM 949 O O . GLU A 1 136 ? 20.385 4.840 -7.472 1.00 88.62 136 GLU A O 1
ATOM 954 N N . ALA A 1 137 ? 20.649 3.804 -5.501 1.00 87.06 137 ALA A N 1
ATOM 955 C CA . ALA A 1 137 ? 21.883 3.125 -5.885 1.00 87.06 137 ALA A CA 1
ATOM 956 C C . ALA A 1 137 ? 21.644 2.102 -7.010 1.00 87.06 137 ALA A C 1
ATOM 958 O O . ALA A 1 137 ? 22.446 1.995 -7.939 1.00 87.06 137 ALA A O 1
ATOM 959 N N . ARG A 1 138 ? 20.515 1.384 -6.976 1.00 90.12 138 ARG A N 1
ATOM 960 C CA . ARG A 1 138 ? 20.126 0.435 -8.032 1.00 90.12 138 ARG A CA 1
ATOM 961 C C . ARG A 1 138 ? 19.760 1.146 -9.335 1.00 90.12 138 ARG A C 1
ATOM 963 O O . ARG A 1 138 ? 20.205 0.716 -10.397 1.00 90.12 138 ARG A O 1
ATOM 970 N N . CYS A 1 139 ? 19.007 2.241 -9.264 1.00 93.81 139 CYS A N 1
ATOM 971 C CA . CYS A 1 139 ? 18.675 3.056 -10.431 1.00 93.81 139 CYS A CA 1
ATOM 972 C C . CYS A 1 139 ? 19.906 3.743 -11.030 1.00 93.81 139 CYS A C 1
ATOM 974 O O . CYS A 1 139 ? 20.030 3.813 -12.251 1.00 93.81 139 CYS A O 1
ATOM 976 N N . THR A 1 140 ? 20.855 4.170 -10.194 1.00 94.62 140 THR A N 1
ATOM 977 C CA . THR A 1 140 ? 22.146 4.706 -10.649 1.00 94.62 140 THR A CA 1
ATOM 978 C C . THR A 1 140 ? 22.936 3.647 -11.410 1.00 94.62 140 THR A C 1
ATOM 980 O O . THR A 1 140 ? 23.363 3.905 -12.529 1.00 94.62 140 THR A O 1
ATOM 983 N N . ALA A 1 141 ? 23.048 2.429 -10.870 1.00 92.56 141 ALA A N 1
ATOM 984 C CA . ALA A 1 141 ? 23.746 1.334 -11.544 1.00 92.56 141 ALA A CA 1
ATOM 985 C C . ALA A 1 141 ? 23.105 0.959 -12.896 1.00 92.56 141 ALA A C 1
ATOM 987 O O . ALA A 1 141 ? 23.815 0.696 -13.867 1.00 92.56 141 ALA A O 1
ATOM 988 N N . LEU A 1 142 ? 21.769 0.968 -12.981 1.00 93.00 142 LEU A N 1
ATOM 989 C CA . LEU A 1 142 ? 21.047 0.751 -14.239 1.00 93.00 142 LEU A CA 1
ATOM 990 C C . LEU A 1 142 ? 21.353 1.853 -15.264 1.00 93.00 142 LEU A C 1
ATOM 992 O O . LEU A 1 142 ? 21.674 1.559 -16.416 1.00 93.00 142 LEU A O 1
ATOM 996 N N . ALA A 1 143 ? 21.263 3.115 -14.845 1.00 94.44 143 ALA A N 1
ATOM 997 C CA . ALA A 1 143 ? 21.533 4.266 -15.695 1.00 94.44 143 ALA A CA 1
ATOM 998 C C . ALA A 1 143 ? 22.990 4.290 -16.186 1.00 94.44 143 ALA A C 1
ATOM 1000 O O . ALA A 1 143 ? 23.241 4.549 -17.364 1.00 94.44 143 ALA A O 1
ATOM 1001 N N . ASP A 1 144 ? 23.943 3.970 -15.308 1.00 95.50 144 ASP A N 1
ATOM 1002 C CA . ASP A 1 144 ? 25.361 3.841 -15.645 1.00 95.50 144 ASP A CA 1
ATOM 1003 C C . ASP A 1 144 ? 25.580 2.735 -16.689 1.00 95.50 144 ASP A C 1
ATOM 1005 O O . ASP A 1 144 ? 26.289 2.950 -17.671 1.00 95.50 144 ASP A O 1
ATOM 1009 N N . GLY A 1 145 ? 24.924 1.579 -16.530 1.00 92.56 145 GLY A N 1
ATOM 1010 C CA . GLY A 1 145 ? 24.978 0.483 -17.502 1.00 92.56 145 GLY A CA 1
ATOM 1011 C C . GLY A 1 145 ? 24.455 0.882 -18.886 1.00 92.56 145 GLY A C 1
ATOM 1012 O O . GLY A 1 145 ? 25.078 0.563 -19.898 1.00 92.56 145 GLY A O 1
ATOM 1013 N N . LEU A 1 146 ? 23.358 1.644 -18.940 1.00 91.38 146 LEU A N 1
ATOM 1014 C CA . LEU A 1 146 ? 22.815 2.180 -20.194 1.00 91.38 146 LEU A CA 1
ATOM 1015 C C . LEU A 1 146 ? 23.740 3.223 -20.833 1.00 91.38 146 LEU A C 1
ATOM 1017 O O . LEU A 1 146 ? 23.877 3.247 -22.056 1.00 91.38 146 LEU A O 1
ATOM 1021 N N . GLN A 1 147 ? 24.413 4.052 -20.028 1.00 93.19 147 GLN A N 1
ATOM 1022 C CA . GLN A 1 147 ? 25.424 4.976 -20.542 1.00 93.19 147 GLN A CA 1
ATOM 1023 C C . GLN A 1 147 ? 26.589 4.227 -21.183 1.00 93.19 147 GLN A C 1
ATOM 1025 O O . GLN A 1 147 ? 27.006 4.582 -22.281 1.00 93.19 147 GLN A O 1
ATOM 1030 N N . GLN A 1 148 ? 27.119 3.212 -20.495 1.00 94.75 148 GLN A N 1
ATOM 1031 C CA . GLN A 1 148 ? 28.241 2.423 -21.000 1.00 94.75 148 GLN A CA 1
ATOM 1032 C C . GLN A 1 148 ? 27.866 1.716 -22.298 1.00 94.75 148 GLN A C 1
ATOM 1034 O O . GLN A 1 148 ? 28.593 1.832 -23.275 1.00 94.75 148 GLN A O 1
ATOM 1039 N N . HIS A 1 149 ? 26.680 1.110 -22.359 1.00 93.69 149 HIS A N 1
ATOM 1040 C CA . HIS A 1 149 ? 26.200 0.492 -23.590 1.00 93.69 149 HIS A CA 1
ATOM 1041 C C . HIS A 1 149 ? 26.094 1.497 -24.751 1.00 93.69 149 HIS A C 1
ATOM 1043 O O . HIS A 1 149 ? 26.569 1.225 -25.848 1.00 93.69 149 HIS A O 1
ATOM 1049 N N . CYS A 1 150 ? 25.549 2.690 -24.497 1.00 94.75 150 CYS A N 1
ATOM 1050 C CA . CYS A 1 150 ? 25.481 3.764 -25.489 1.00 94.75 150 CYS A CA 1
ATOM 1051 C C . CYS A 1 150 ? 26.873 4.176 -26.007 1.00 94.75 150 CYS A C 1
ATOM 1053 O O . CYS A 1 150 ? 27.041 4.399 -27.210 1.00 94.75 150 CYS A O 1
ATOM 1055 N N . LEU A 1 151 ? 27.871 4.258 -25.119 1.00 97.19 151 LEU A N 1
ATOM 1056 C CA . LEU A 1 151 ? 29.258 4.573 -25.476 1.00 97.19 151 LEU A CA 1
ATOM 1057 C C . LEU A 1 151 ? 29.919 3.436 -26.269 1.00 97.19 151 LEU A C 1
ATOM 1059 O O . LEU A 1 151 ? 30.623 3.711 -27.239 1.00 97.19 151 LEU A O 1
ATOM 1063 N N . ASP A 1 152 ? 29.660 2.180 -25.901 1.00 96.25 152 ASP A N 1
ATOM 1064 C CA . ASP A 1 152 ? 30.173 0.991 -26.594 1.00 96.25 152 ASP A CA 1
ATOM 1065 C C . ASP A 1 152 ? 29.642 0.888 -28.033 1.00 96.25 152 ASP A C 1
ATOM 1067 O O . ASP A 1 152 ? 30.344 0.423 -28.933 1.00 96.25 152 ASP A O 1
ATOM 1071 N N . GLU A 1 153 ? 28.430 1.389 -28.283 1.00 94.44 153 GLU A N 1
ATOM 1072 C CA . GLU A 1 153 ? 27.861 1.541 -29.628 1.00 94.44 153 GLU A CA 1
ATOM 1073 C C . GLU A 1 153 ? 28.495 2.690 -30.439 1.00 94.44 153 GLU A C 1
ATOM 1075 O O . GLU A 1 153 ? 28.149 2.906 -31.603 1.00 94.44 153 GLU A O 1
ATOM 1080 N N . GLY A 1 154 ? 29.450 3.420 -29.855 1.00 95.38 154 GLY A N 1
ATOM 1081 C CA . GLY A 1 154 ? 30.192 4.497 -30.507 1.00 95.38 154 GLY A CA 1
ATOM 1082 C C . GLY A 1 154 ? 29.433 5.822 -30.574 1.00 95.38 154 GLY A C 1
ATOM 1083 O O . GLY A 1 154 ? 29.769 6.679 -31.397 1.00 95.38 154 GLY A O 1
ATOM 1084 N N . ASN A 1 155 ? 28.401 6.000 -29.746 1.00 93.81 155 ASN A N 1
ATOM 1085 C CA . ASN A 1 155 ? 27.675 7.262 -29.673 1.00 93.81 155 ASN A CA 1
ATOM 1086 C C . ASN A 1 155 ? 28.483 8.346 -28.945 1.00 93.81 155 ASN A C 1
ATOM 1088 O O . ASN A 1 155 ? 29.449 8.095 -28.227 1.00 93.81 155 ASN A O 1
ATOM 1092 N N . ASP A 1 156 ? 28.051 9.587 -29.147 1.00 96.12 156 ASP A N 1
ATOM 1093 C CA . ASP A 1 156 ? 28.637 10.761 -28.513 1.00 96.12 156 ASP A CA 1
ATOM 1094 C C . ASP A 1 156 ? 28.407 10.782 -26.990 1.00 96.12 156 ASP A C 1
ATOM 1096 O O . ASP A 1 156 ? 27.333 10.418 -26.502 1.00 96.12 156 ASP A O 1
ATOM 1100 N N . ALA A 1 157 ? 29.410 11.253 -26.244 1.00 93.00 157 ALA A N 1
ATOM 1101 C CA . ALA A 1 157 ? 29.400 11.230 -24.786 1.00 93.00 157 ALA A CA 1
ATOM 1102 C C . ALA A 1 157 ? 28.280 12.087 -24.175 1.00 93.00 157 ALA A C 1
ATOM 1104 O O . ALA A 1 157 ? 27.656 11.652 -23.205 1.00 93.00 157 ALA A O 1
ATOM 1105 N N . ASP A 1 158 ? 27.965 13.245 -24.762 1.00 92.00 158 ASP A N 1
ATOM 1106 C CA . ASP A 1 158 ? 26.901 14.122 -24.260 1.00 92.00 158 ASP A CA 1
ATOM 1107 C C . ASP A 1 158 ? 25.518 13.498 -24.509 1.00 92.00 158 ASP A C 1
ATOM 1109 O O . ASP A 1 158 ? 24.614 13.563 -23.665 1.00 92.00 158 ASP A O 1
ATOM 1113 N N . LYS A 1 159 ? 25.359 12.802 -25.642 1.00 83.44 159 LYS A N 1
ATOM 1114 C CA . LYS A 1 159 ? 24.148 12.013 -25.919 1.00 83.44 159 LYS A CA 1
ATOM 1115 C C . LYS A 1 159 ? 23.990 10.865 -24.926 1.00 83.44 159 LYS A C 1
ATOM 1117 O O . LYS A 1 159 ? 22.898 10.678 -24.392 1.00 83.44 159 LYS A O 1
ATOM 1122 N N . CYS A 1 160 ? 25.059 10.133 -24.627 1.00 93.12 160 CYS A N 1
ATOM 1123 C CA . CYS A 1 160 ? 25.000 9.033 -23.668 1.00 93.12 160 CYS A CA 1
ATOM 1124 C C . CYS A 1 160 ? 24.771 9.515 -22.229 1.00 93.12 160 CYS A C 1
ATOM 1126 O O . CYS A 1 160 ? 24.024 8.874 -21.490 1.00 93.12 160 CYS A O 1
ATOM 1128 N N . ALA A 1 161 ? 25.313 10.673 -21.844 1.00 93.25 161 ALA A N 1
ATOM 1129 C CA . ALA A 1 161 ? 25.002 11.305 -20.562 1.00 93.25 161 ALA A CA 1
ATOM 1130 C C . ALA A 1 161 ? 23.514 11.690 -20.455 1.00 93.25 161 ALA A C 1
ATOM 1132 O O . ALA A 1 161 ? 22.896 11.522 -19.403 1.00 93.25 161 ALA A O 1
ATOM 1133 N N . THR A 1 162 ? 22.903 12.129 -21.559 1.00 86.06 162 THR A N 1
ATOM 1134 C CA . THR A 1 162 ? 21.456 12.403 -21.617 1.00 86.06 162 THR A CA 1
ATOM 1135 C C . THR A 1 162 ? 20.627 11.122 -21.458 1.00 86.06 162 THR A C 1
ATOM 1137 O O . THR A 1 162 ? 19.628 11.117 -20.734 1.00 86.06 162 THR A O 1
ATOM 1140 N N . VAL A 1 163 ? 21.055 10.018 -22.086 1.00 86.81 163 VAL A N 1
ATOM 1141 C CA . VAL A 1 163 ? 20.427 8.691 -21.931 1.00 86.81 163 VAL A CA 1
ATOM 1142 C C . VAL A 1 163 ? 20.503 8.220 -20.480 1.00 86.81 163 VAL A C 1
ATOM 1144 O O . VAL A 1 163 ? 19.487 7.811 -19.918 1.00 86.81 163 VAL A O 1
ATOM 1147 N N . ARG A 1 164 ? 21.677 8.343 -19.851 1.00 96.56 164 ARG A N 1
ATOM 1148 C CA . ARG A 1 164 ? 21.875 8.041 -18.431 1.00 96.56 164 ARG A CA 1
ATOM 1149 C C . ARG A 1 164 ? 20.907 8.816 -17.552 1.00 96.56 164 ARG A C 1
ATOM 1151 O O . ARG A 1 164 ? 20.222 8.219 -16.728 1.00 96.56 164 ARG A O 1
ATOM 1158 N N . GLN A 1 165 ? 20.852 10.135 -17.725 1.00 91.81 165 GLN A N 1
ATOM 1159 C CA . GLN A 1 165 ? 20.027 10.985 -16.874 1.00 91.81 165 GLN A CA 1
ATOM 1160 C C . GLN A 1 165 ? 18.541 10.649 -17.033 1.00 91.81 165 GLN A C 1
ATOM 1162 O O . GLN A 1 165 ? 17.853 10.441 -16.041 1.00 91.81 165 GLN A O 1
ATOM 1167 N N . SER A 1 166 ? 18.079 10.463 -18.272 1.00 89.19 166 SER A N 1
ATOM 1168 C CA . SER A 1 166 ? 16.689 10.078 -18.554 1.00 89.19 166 SER A CA 1
ATOM 1169 C C . SER A 1 166 ? 16.319 8.726 -17.931 1.00 89.19 166 SER A C 1
ATOM 1171 O O . SER A 1 166 ? 15.219 8.559 -17.405 1.00 89.19 166 SER A O 1
ATOM 1173 N N . ALA A 1 167 ? 17.234 7.752 -17.978 1.00 89.50 167 ALA A N 1
ATOM 1174 C CA . ALA A 1 167 ? 17.029 6.439 -17.375 1.00 89.50 167 ALA A CA 1
ATOM 1175 C C . ALA A 1 167 ? 17.006 6.498 -15.841 1.00 89.50 167 ALA A C 1
ATOM 1177 O O . ALA A 1 167 ? 16.179 5.833 -15.216 1.00 89.50 167 ALA A O 1
ATOM 1178 N N . LEU A 1 168 ? 17.885 7.305 -15.240 1.00 92.19 168 LEU A N 1
ATOM 1179 C CA . LEU A 1 168 ? 17.940 7.506 -13.794 1.00 92.19 168 LEU A CA 1
ATOM 1180 C C . LEU A 1 168 ? 16.672 8.186 -13.273 1.00 92.19 168 LEU A C 1
ATOM 1182 O O . LEU A 1 168 ? 16.086 7.704 -12.303 1.00 92.19 168 LEU A O 1
ATOM 1186 N N . ASP A 1 169 ? 16.229 9.258 -13.932 1.00 86.31 169 ASP A N 1
ATOM 1187 C CA . ASP A 1 169 ? 15.037 10.018 -13.546 1.00 86.31 169 ASP A CA 1
ATOM 1188 C C . ASP A 1 169 ? 13.790 9.129 -13.609 1.00 86.31 169 ASP A C 1
ATOM 1190 O O . ASP A 1 169 ? 13.045 9.028 -12.633 1.00 86.31 169 ASP A O 1
ATOM 1194 N N . ARG A 1 170 ? 13.618 8.397 -14.718 1.00 84.00 170 ARG A N 1
ATOM 1195 C CA . ARG A 1 170 ? 12.499 7.466 -14.893 1.00 84.00 170 ARG A CA 1
ATOM 1196 C C . ARG A 1 170 ? 12.519 6.337 -13.867 1.00 84.00 170 ARG A C 1
ATOM 1198 O O . ARG A 1 170 ? 11.502 6.071 -13.239 1.00 84.00 170 ARG A O 1
ATOM 1205 N N . CYS A 1 171 ? 13.668 5.687 -13.678 1.00 87.81 171 CYS A N 1
ATOM 1206 C CA . CYS A 1 171 ? 13.800 4.606 -12.703 1.00 87.81 171 CYS A CA 1
ATOM 1207 C C . CYS A 1 171 ? 13.486 5.098 -11.286 1.00 87.81 171 CYS A C 1
ATOM 1209 O O . CYS A 1 171 ? 12.754 4.442 -10.552 1.00 87.81 171 CYS A O 1
ATOM 1211 N N . THR A 1 172 ? 13.979 6.280 -10.913 1.00 89.19 172 THR A N 1
ATOM 1212 C CA . THR A 1 172 ? 13.738 6.845 -9.580 1.00 89.19 172 THR A CA 1
ATOM 1213 C C . THR A 1 172 ? 12.262 7.196 -9.386 1.00 89.19 172 THR A C 1
ATOM 1215 O O . THR A 1 172 ? 11.693 6.882 -8.342 1.00 89.19 172 THR A O 1
ATOM 1218 N N . GLN A 1 173 ? 11.625 7.789 -10.399 1.00 82.69 173 GLN A N 1
ATOM 1219 C CA . GLN A 1 173 ? 10.208 8.145 -10.360 1.00 82.69 173 GLN A CA 1
ATOM 1220 C C . GLN A 1 173 ? 9.296 6.914 -10.287 1.00 82.69 173 GLN A C 1
ATOM 1222 O O . GLN A 1 173 ? 8.388 6.886 -9.469 1.00 82.69 173 GLN A O 1
ATOM 1227 N N . GLU A 1 174 ? 9.538 5.900 -11.118 1.00 78.62 174 GLU A N 1
ATOM 1228 C CA . GLU A 1 174 ? 8.650 4.736 -11.227 1.00 78.62 174 GLU A CA 1
ATOM 1229 C C . GLU A 1 174 ? 8.917 3.683 -10.136 1.00 78.62 174 GLU A C 1
ATOM 1231 O O . GLU A 1 174 ? 7.995 2.987 -9.718 1.00 78.62 174 GLU A O 1
ATOM 1236 N N . MET A 1 175 ? 10.164 3.548 -9.664 1.00 77.81 175 MET A N 1
ATOM 1237 C CA . MET A 1 175 ? 10.573 2.432 -8.795 1.00 77.81 175 MET A CA 1
ATOM 1238 C C . MET A 1 175 ? 10.987 2.844 -7.379 1.00 77.81 175 MET A C 1
ATOM 1240 O O . MET A 1 175 ? 10.890 2.016 -6.473 1.00 77.81 175 MET A O 1
ATOM 1244 N N . CYS A 1 176 ? 11.476 4.073 -7.173 1.00 83.06 176 CYS A N 1
ATOM 1245 C CA . CYS A 1 176 ? 12.034 4.507 -5.880 1.00 83.06 176 CYS A CA 1
ATOM 1246 C C . CYS A 1 176 ? 11.130 5.446 -5.097 1.00 83.06 176 CYS A C 1
ATOM 1248 O O . CYS A 1 176 ? 11.162 5.427 -3.870 1.00 83.06 176 CYS A O 1
ATOM 1250 N N . ASN A 1 177 ? 10.284 6.199 -5.793 1.00 70.75 177 ASN A N 1
ATOM 1251 C CA . ASN A 1 177 ? 9.171 6.926 -5.205 1.00 70.75 177 ASN A CA 1
ATOM 1252 C C . ASN A 1 177 ? 7.851 6.305 -5.669 1.00 70.75 177 ASN A C 1
ATOM 1254 O O . ASN A 1 177 ? 7.132 6.941 -6.439 1.00 70.75 177 ASN A O 1
ATOM 1258 N N . PRO A 1 178 ? 7.488 5.088 -5.217 1.00 56.25 178 PRO A N 1
ATOM 1259 C CA . PRO A 1 178 ? 6.135 4.610 -5.408 1.00 56.25 178 PRO A CA 1
ATOM 1260 C C . PRO A 1 178 ? 5.226 5.423 -4.479 1.00 56.25 178 PRO A C 1
ATOM 1262 O O . PRO A 1 178 ? 4.824 4.968 -3.411 1.00 56.25 178 PRO A O 1
ATOM 1265 N N . THR A 1 179 ? 4.890 6.655 -4.857 1.00 55.97 179 THR A N 1
ATOM 1266 C CA . THR A 1 179 ? 3.585 7.173 -4.468 1.00 55.97 179 THR A CA 1
ATOM 1267 C C . THR A 1 179 ? 2.597 6.206 -5.091 1.00 55.97 179 THR A C 1
ATOM 1269 O O . THR A 1 179 ? 2.567 6.083 -6.315 1.00 55.97 179 THR A O 1
ATOM 1272 N N . ALA A 1 180 ? 1.876 5.447 -4.262 1.00 56.25 180 ALA A N 1
ATOM 1273 C CA . ALA A 1 180 ? 0.733 4.684 -4.736 1.00 56.25 180 ALA A CA 1
ATOM 1274 C C . ALA A 1 180 ? -0.131 5.676 -5.513 1.00 56.25 180 ALA A C 1
ATOM 1276 O O . ALA A 1 180 ? -0.642 6.617 -4.906 1.00 56.25 180 ALA A O 1
ATOM 1277 N N . GLU A 1 181 ? -0.171 5.549 -6.843 1.00 68.56 181 GLU A N 1
ATOM 1278 C CA . GLU A 1 181 ? -0.913 6.486 -7.677 1.00 68.56 181 GLU A CA 1
ATOM 1279 C C . GLU A 1 181 ? -2.333 6.547 -7.134 1.00 68.56 181 GLU A C 1
ATOM 1281 O O . GLU A 1 181 ? -3.023 5.523 -7.052 1.00 68.56 181 GLU A O 1
ATOM 1286 N N . THR A 1 182 ? -2.748 7.735 -6.701 1.00 77.56 182 THR A N 1
ATOM 1287 C CA . THR A 1 182 ? -4.107 7.912 -6.206 1.00 77.56 182 THR A CA 1
ATOM 1288 C C . THR A 1 182 ? -5.082 7.657 -7.355 1.00 77.56 182 THR A C 1
ATOM 1290 O O . THR A 1 182 ? -4.718 7.696 -8.538 1.00 77.56 182 THR A O 1
ATOM 1293 N N . CYS A 1 183 ? -6.345 7.373 -7.042 1.00 82.12 183 CYS A N 1
ATOM 1294 C CA . CYS A 1 183 ? -7.350 7.224 -8.092 1.00 82.12 183 CYS A CA 1
ATOM 1295 C C . CYS A 1 183 ? -7.424 8.497 -8.961 1.00 82.12 183 CYS A C 1
ATOM 1297 O O . CYS A 1 183 ? -7.527 8.429 -10.187 1.00 82.12 183 CYS A O 1
ATOM 1299 N N . GLU A 1 184 ? -7.257 9.659 -8.334 1.00 86.94 184 GLU A N 1
ATOM 1300 C CA . GLU A 1 184 ? -7.201 10.977 -8.948 1.00 86.94 184 GLU A CA 1
ATOM 1301 C C . GLU A 1 184 ? -5.988 11.156 -9.872 1.00 86.94 184 GLU A C 1
ATOM 1303 O O . GLU A 1 184 ? -6.118 11.803 -10.919 1.00 86.94 184 GLU A O 1
ATOM 1308 N N . ASP A 1 185 ? -4.833 10.573 -9.538 1.00 85.12 185 ASP A N 1
ATOM 1309 C CA . ASP A 1 185 ? -3.642 10.571 -10.399 1.00 85.12 185 ASP A CA 1
ATOM 1310 C C . ASP A 1 185 ? -3.883 9.720 -11.649 1.00 85.12 185 ASP A C 1
ATOM 1312 O O . ASP A 1 185 ? -3.683 10.185 -12.773 1.00 85.12 185 ASP A O 1
ATOM 1316 N N . ARG A 1 186 ? -4.471 8.532 -11.483 1.00 85.69 186 ARG A N 1
ATOM 1317 C CA . ARG A 1 186 ? -4.848 7.661 -12.610 1.00 85.69 186 ARG A CA 1
ATOM 1318 C C . ARG A 1 186 ? -5.897 8.308 -13.517 1.00 85.69 186 ARG A C 1
ATOM 1320 O O . ARG A 1 186 ? -5.806 8.219 -14.743 1.00 85.69 186 ARG A O 1
ATOM 1327 N N . CYS A 1 187 ? -6.871 9.015 -12.942 1.00 90.25 187 CYS A N 1
ATOM 1328 C CA . CYS A 1 187 ? -7.834 9.810 -13.708 1.00 90.25 187 CYS A CA 1
ATOM 1329 C C . CYS A 1 187 ? -7.179 11.013 -14.405 1.00 90.25 187 CYS A C 1
ATOM 1331 O O . CYS A 1 187 ? -7.615 11.427 -15.484 1.00 90.25 187 CYS A O 1
ATOM 1333 N N . THR A 1 188 ? -6.114 11.571 -13.827 1.00 89.62 188 THR A N 1
ATOM 1334 C CA . THR A 1 188 ? -5.321 12.629 -14.461 1.00 89.62 188 THR A CA 1
ATOM 1335 C C . THR A 1 188 ? -4.572 12.087 -15.676 1.00 89.62 188 THR A C 1
ATOM 1337 O O . THR A 1 188 ? -4.623 12.707 -16.740 1.00 89.62 188 THR A O 1
ATOM 1340 N N . ASP A 1 189 ? -3.975 10.905 -15.590 1.00 85.12 189 ASP A N 1
ATOM 1341 C CA . ASP A 1 189 ? -3.309 10.273 -16.730 1.00 85.12 189 ASP A CA 1
ATOM 1342 C C . ASP A 1 189 ? -4.281 9.855 -17.832 1.00 85.12 189 ASP A C 1
ATOM 1344 O O . ASP A 1 189 ? -4.027 10.101 -19.016 1.00 85.12 189 ASP A O 1
ATOM 1348 N N . PHE A 1 190 ? -5.454 9.342 -17.457 1.00 86.56 190 PHE A N 1
ATOM 1349 C CA . PHE A 1 190 ? -6.546 9.105 -18.399 1.00 86.56 190 PHE A CA 1
ATOM 1350 C C . PHE A 1 190 ? -6.925 10.386 -19.160 1.00 86.56 190 PHE A C 1
ATOM 1352 O O . PHE A 1 190 ? -7.000 10.382 -20.391 1.00 86.56 190 PHE A O 1
ATOM 1359 N N . SER A 1 191 ? -7.079 11.512 -18.455 1.00 90.81 191 SER A N 1
ATOM 1360 C CA . SER A 1 191 ? -7.408 12.802 -19.075 1.00 90.81 191 SER A CA 1
ATOM 1361 C C . SER A 1 191 ? -6.327 13.305 -20.037 1.00 90.81 191 SER A C 1
ATOM 1363 O O . SER A 1 191 ? -6.639 13.843 -21.102 1.00 90.81 191 SER A O 1
ATOM 1365 N N . ARG A 1 192 ? -5.048 13.062 -19.723 1.00 88.94 192 ARG A N 1
ATOM 1366 C CA . ARG A 1 192 ? -3.922 13.378 -20.616 1.00 88.94 192 ARG A CA 1
ATOM 1367 C C . ARG A 1 192 ? -3.973 12.536 -21.888 1.00 88.94 192 ARG A C 1
ATOM 1369 O O . ARG A 1 192 ? -3.728 13.065 -22.973 1.00 88.94 192 ARG A O 1
ATOM 1376 N N . GLY A 1 193 ? -4.349 11.262 -21.775 1.00 83.00 193 GLY A N 1
ATOM 1377 C CA . GLY A 1 193 ? -4.607 10.392 -22.924 1.00 83.00 193 GLY A CA 1
ATOM 1378 C C . GLY A 1 193 ? -5.728 10.921 -23.825 1.00 83.00 193 GLY A C 1
ATOM 1379 O O . GLY A 1 193 ? -5.548 11.002 -25.042 1.00 83.00 193 GLY A O 1
ATOM 1380 N N . VAL A 1 194 ? -6.843 11.366 -23.232 1.00 89.69 194 VAL A N 1
ATOM 1381 C CA . VAL A 1 194 ? -7.974 11.983 -23.955 1.00 89.69 194 VAL A CA 1
ATOM 1382 C C . VAL A 1 194 ? -7.539 13.255 -24.689 1.00 89.69 194 VAL A C 1
ATOM 1384 O O . VAL A 1 194 ? -7.834 13.413 -25.876 1.00 89.69 194 VAL A O 1
ATOM 1387 N N . PHE A 1 195 ? -6.774 14.130 -24.027 1.00 82.19 195 PHE A N 1
ATOM 1388 C CA . PHE A 1 195 ? -6.224 15.337 -24.648 1.00 82.19 195 PHE A CA 1
ATOM 1389 C C . PHE A 1 195 ? -5.344 15.005 -25.862 1.00 82.19 195 PHE A C 1
ATOM 1391 O O . PHE A 1 195 ? -5.533 15.556 -26.948 1.00 82.19 195 PHE A O 1
ATOM 1398 N N . ALA A 1 196 ? -4.395 14.078 -25.696 1.00 83.75 196 ALA A N 1
ATOM 1399 C CA . ALA A 1 196 ? -3.467 13.684 -26.752 1.00 83.75 196 ALA A CA 1
ATOM 1400 C C . ALA A 1 196 ? -4.196 13.067 -27.955 1.00 83.75 196 ALA A C 1
ATOM 1402 O O . ALA A 1 196 ? -3.877 13.375 -29.105 1.00 83.75 196 ALA A O 1
ATOM 1403 N N . GLN A 1 197 ? -5.206 12.231 -27.708 1.00 87.31 197 GLN A N 1
ATOM 1404 C CA . GLN A 1 197 ? -6.014 11.630 -28.765 1.00 87.31 197 GLN A CA 1
ATOM 1405 C C . GLN A 1 197 ? -6.822 12.682 -29.539 1.00 87.31 197 GLN A C 1
ATOM 1407 O O . GLN A 1 197 ? -6.859 12.633 -30.768 1.00 87.31 197 GLN A O 1
ATOM 1412 N N . CYS A 1 198 ? -7.407 13.660 -28.843 1.00 87.38 198 CYS A N 1
ATOM 1413 C CA . CYS A 1 198 ? -8.122 14.774 -29.465 1.00 87.38 198 CYS A CA 1
ATOM 1414 C C . CYS A 1 198 ? -7.199 15.647 -30.336 1.00 87.38 198 CYS A C 1
ATOM 1416 O O . CYS A 1 198 ? -7.535 15.954 -31.483 1.00 87.38 198 CYS A O 1
ATOM 1418 N N . MET A 1 199 ? -5.998 15.979 -29.850 1.00 88.94 199 MET A N 1
ATOM 1419 C CA . MET A 1 199 ? -5.007 16.741 -30.623 1.00 88.94 199 MET A CA 1
ATOM 1420 C C . MET A 1 199 ? -4.548 15.978 -31.874 1.00 88.94 199 MET A C 1
ATOM 1422 O O . MET A 1 199 ? -4.439 16.562 -32.952 1.00 88.94 199 MET A O 1
ATOM 1426 N N . ASN A 1 200 ? -4.352 14.660 -31.767 1.00 87.31 200 ASN A N 1
ATOM 1427 C CA . ASN A 1 200 ? -4.009 13.802 -32.908 1.00 87.31 200 ASN A CA 1
ATOM 1428 C C . ASN A 1 200 ? -5.143 13.692 -33.940 1.00 87.31 200 ASN A C 1
ATOM 1430 O O . ASN A 1 200 ? -4.878 13.482 -35.123 1.00 87.31 200 ASN A O 1
ATOM 1434 N N . ALA A 1 201 ? -6.396 13.864 -33.516 1.00 92.38 201 ALA A N 1
ATOM 1435 C CA . ALA A 1 201 ? -7.554 13.934 -34.403 1.00 92.38 201 ALA A CA 1
ATOM 1436 C C . ALA A 1 201 ? -7.735 15.317 -35.066 1.00 92.38 201 ALA A C 1
ATOM 1438 O O . ALA A 1 201 ? -8.686 15.511 -35.822 1.00 92.38 201 ALA A O 1
ATOM 1439 N N . GLY A 1 202 ? -6.830 16.271 -34.813 1.00 92.38 202 GLY A N 1
ATOM 1440 C CA . GLY A 1 202 ? -6.878 17.620 -35.379 1.00 92.38 202 GLY A CA 1
ATOM 1441 C C . GLY A 1 202 ? -7.776 18.594 -34.612 1.00 92.38 202 GLY A C 1
ATOM 1442 O O . GLY A 1 202 ? -8.158 19.623 -35.169 1.00 92.38 202 GLY A O 1
ATOM 1443 N N . GLY A 1 203 ? -8.127 18.281 -33.361 1.00 90.81 203 GLY A N 1
ATOM 1444 C CA . GLY A 1 203 ? -8.858 19.191 -32.482 1.00 90.81 203 GLY A CA 1
ATOM 1445 C C . GLY A 1 203 ? -8.042 20.430 -32.099 1.00 90.81 203 GLY A C 1
ATOM 1446 O O . GLY A 1 203 ? -6.817 20.471 -32.240 1.00 90.81 203 GLY A O 1
ATOM 1447 N N . THR A 1 204 ? -8.724 21.465 -31.607 1.00 92.38 204 THR A N 1
ATOM 1448 C CA . THR A 1 204 ? -8.040 22.645 -31.066 1.00 92.38 204 THR A CA 1
ATOM 1449 C C . THR A 1 204 ? -7.615 22.392 -29.621 1.00 92.38 204 THR A C 1
ATOM 1451 O O . THR A 1 204 ? -8.286 21.675 -28.884 1.00 92.38 204 THR A O 1
ATOM 1454 N N . SER A 1 205 ? -6.523 23.022 -29.181 1.00 72.69 205 SER A N 1
ATOM 1455 C CA . SER A 1 205 ? -6.032 22.887 -27.800 1.00 72.69 205 SER A CA 1
ATOM 1456 C C . SER A 1 205 ? -7.098 23.246 -26.753 1.00 72.69 205 SER A C 1
ATOM 1458 O O . SER A 1 205 ? -7.199 22.593 -25.718 1.00 72.69 205 SER A O 1
ATOM 1460 N N . THR A 1 206 ? -7.942 24.244 -27.038 1.00 85.88 206 THR A N 1
ATOM 1461 C CA . THR A 1 206 ? -9.044 24.641 -26.152 1.00 85.88 206 THR A CA 1
ATOM 1462 C C . THR A 1 206 ? -10.122 23.563 -26.068 1.00 85.88 206 THR A C 1
ATOM 1464 O O . THR A 1 206 ? -10.521 23.197 -24.965 1.00 85.88 206 THR A O 1
ATOM 1467 N N . ASP A 1 207 ? -10.554 23.013 -27.204 1.00 83.00 207 ASP A N 1
ATOM 1468 C CA . ASP A 1 207 ? -11.590 21.974 -27.226 1.00 83.00 207 ASP A CA 1
ATOM 1469 C C . ASP A 1 207 ? -11.089 20.678 -26.578 1.00 83.00 207 ASP A C 1
ATOM 1471 O O . ASP A 1 207 ? -11.776 20.085 -25.747 1.00 83.00 207 ASP A O 1
ATOM 1475 N N . CYS A 1 208 ? -9.851 20.285 -26.885 1.00 83.12 208 CYS A N 1
ATOM 1476 C CA . CYS A 1 208 ? -9.217 19.116 -26.287 1.00 83.12 208 CYS A CA 1
ATOM 1477 C C . CYS A 1 208 ? -8.975 19.300 -24.784 1.00 83.12 208 CYS A C 1
ATOM 1479 O O . CYS A 1 208 ? -9.110 18.344 -24.022 1.00 83.12 208 CYS A O 1
ATOM 1481 N N . GLY A 1 209 ? -8.648 20.521 -24.344 1.00 84.06 209 GLY A N 1
ATOM 148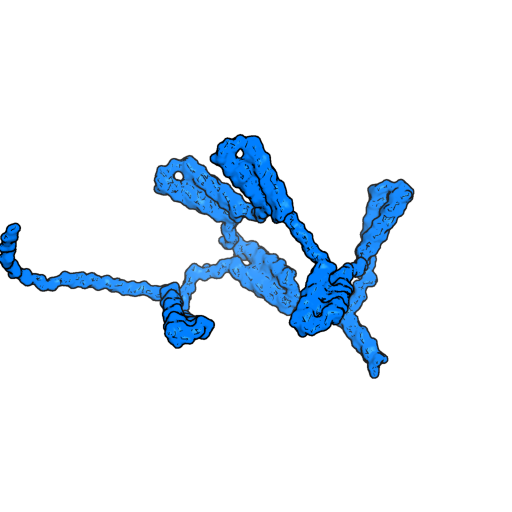2 C CA . GLY A 1 209 ? -8.483 20.864 -22.932 1.00 84.06 209 GLY A CA 1
ATOM 1483 C C . GLY A 1 209 ? -9.780 20.701 -22.144 1.00 84.06 209 GLY A C 1
ATOM 1484 O O . GLY A 1 209 ? -9.777 20.068 -21.089 1.00 84.06 209 GLY A O 1
ATOM 1485 N N . ASN A 1 210 ? -10.895 21.193 -22.690 1.00 83.38 210 ASN A N 1
ATOM 1486 C CA . ASN A 1 210 ? -12.216 21.024 -22.084 1.00 83.38 210 ASN A CA 1
ATOM 1487 C C . ASN A 1 210 ? -12.622 19.543 -22.037 1.00 83.38 210 ASN A C 1
ATOM 1489 O O . ASN A 1 210 ? -13.031 19.048 -20.992 1.00 83.38 210 ASN A O 1
ATOM 1493 N N . GLN A 1 211 ? -12.417 18.806 -23.133 1.00 82.44 211 GLN A N 1
ATOM 1494 C CA . GLN A 1 211 ? -12.758 17.384 -23.204 1.00 82.44 211 GLN A CA 1
ATOM 1495 C C . GLN A 1 211 ? -11.962 16.531 -22.205 1.00 82.44 211 GLN A C 1
ATOM 1497 O O . GLN A 1 211 ? -12.507 15.617 -21.587 1.00 82.44 211 GLN A O 1
ATOM 1502 N N . ALA A 1 212 ? -10.675 16.827 -22.025 1.00 84.25 212 ALA A N 1
ATOM 1503 C CA . ALA A 1 212 ? -9.844 16.170 -21.025 1.00 84.25 212 ALA A CA 1
ATOM 1504 C C . ALA A 1 212 ? -10.293 16.507 -19.595 1.00 84.25 212 ALA A C 1
ATOM 1506 O O . ALA A 1 212 ? -10.363 15.614 -18.749 1.00 84.25 212 ALA A O 1
ATOM 1507 N N . ALA A 1 213 ? -10.636 17.770 -19.324 1.00 87.31 213 ALA A N 1
ATOM 1508 C CA . ALA A 1 213 ? -11.135 18.192 -18.018 1.00 87.31 213 ALA A CA 1
ATOM 1509 C C . ALA A 1 213 ? -12.450 17.484 -17.649 1.00 87.31 213 ALA A C 1
ATOM 1511 O O . ALA A 1 213 ? -12.563 16.956 -16.540 1.00 87.31 213 ALA A O 1
ATOM 1512 N N . ASP A 1 214 ? -13.391 17.387 -18.591 1.00 92.38 214 ASP A N 1
ATOM 1513 C CA . ASP A 1 214 ? -14.659 16.672 -18.407 1.00 92.38 214 ASP A CA 1
ATOM 1514 C C . ASP A 1 214 ? -14.430 15.172 -18.176 1.00 92.38 214 ASP A C 1
ATOM 1516 O O . ASP A 1 214 ? -14.992 14.582 -17.251 1.00 92.38 214 ASP A O 1
ATOM 1520 N N . ALA A 1 215 ? -13.543 14.554 -18.964 1.00 88.25 215 ALA A N 1
ATOM 1521 C CA . ALA A 1 215 ? -13.180 13.147 -18.812 1.00 88.25 215 ALA A CA 1
ATOM 1522 C C . ALA A 1 215 ? -12.547 12.853 -17.442 1.00 88.25 215 ALA A C 1
ATOM 1524 O O . ALA A 1 215 ? -12.842 11.827 -16.826 1.00 88.25 215 ALA A O 1
ATOM 1525 N N . ARG A 1 216 ? -11.711 13.768 -16.933 1.00 93.00 216 ARG A N 1
ATOM 1526 C CA . ARG A 1 216 ? -11.131 13.668 -15.589 1.00 93.00 216 ARG A CA 1
ATOM 1527 C C . ARG A 1 216 ? -12.201 13.774 -14.510 1.00 93.00 216 ARG A C 1
ATOM 1529 O O . ARG A 1 216 ? -12.213 12.959 -13.593 1.00 93.00 216 ARG A O 1
ATOM 1536 N N . ALA A 1 217 ? -13.073 14.777 -14.607 1.00 90.00 217 ALA A N 1
ATOM 1537 C CA . ALA A 1 217 ? -14.130 15.013 -13.629 1.00 90.00 217 ALA A CA 1
ATOM 1538 C C . ALA A 1 217 ? -15.078 13.810 -13.533 1.00 90.00 217 ALA A C 1
ATOM 1540 O O . ALA A 1 217 ? -15.396 13.368 -12.431 1.00 90.00 217 ALA A O 1
ATOM 1541 N N . HIS A 1 218 ? -15.449 13.237 -14.679 1.00 89.00 218 HIS A N 1
ATOM 1542 C CA . HIS A 1 218 ? -16.290 12.047 -14.738 1.00 89.00 218 HIS A CA 1
ATOM 1543 C C . HIS A 1 218 ? -15.588 10.796 -14.186 1.00 89.00 218 HIS A C 1
ATOM 1545 O O . HIS A 1 218 ? -16.174 10.045 -13.415 1.00 89.00 218 HIS A O 1
ATOM 1551 N N . CYS A 1 219 ? -14.306 10.595 -14.510 1.00 88.06 219 CYS A N 1
ATOM 1552 C CA . CYS A 1 219 ? -13.515 9.498 -13.946 1.00 88.06 219 CYS A CA 1
ATOM 1553 C C . CYS A 1 219 ? -13.468 9.566 -12.410 1.00 88.06 219 CYS A C 1
ATOM 1555 O O . CYS A 1 219 ? -13.689 8.562 -11.738 1.00 88.06 219 CYS A O 1
ATOM 1557 N N . ILE A 1 220 ? -13.253 10.761 -11.852 1.00 89.25 220 ILE A N 1
ATOM 1558 C CA . ILE A 1 220 ? -13.208 10.960 -10.399 1.00 89.25 220 ILE A CA 1
ATOM 1559 C C . ILE A 1 220 ? -14.575 10.699 -9.760 1.00 89.25 220 ILE A C 1
ATOM 1561 O O . ILE A 1 220 ? -14.640 10.040 -8.722 1.00 89.25 220 ILE A O 1
ATOM 1565 N N . SER A 1 221 ? -15.670 11.174 -10.364 1.00 85.31 221 SER A N 1
ATOM 1566 C CA . SER A 1 221 ? -17.008 10.972 -9.798 1.00 85.31 221 SER A CA 1
ATOM 1567 C C . SER A 1 221 ? -17.424 9.503 -9.772 1.00 85.31 221 SER A C 1
ATOM 1569 O O . SER A 1 221 ? -18.002 9.061 -8.785 1.00 85.31 221 SER A O 1
ATOM 1571 N N . GLU A 1 222 ? -17.121 8.750 -10.830 1.00 83.38 222 GLU A N 1
ATOM 1572 C CA . GLU A 1 222 ? -17.586 7.366 -10.981 1.00 83.38 222 GLU A CA 1
ATOM 1573 C C . GLU A 1 222 ? -16.664 6.334 -10.325 1.00 83.38 222 GLU A C 1
ATOM 1575 O O . GLU A 1 222 ? -17.116 5.256 -9.940 1.00 83.38 222 GLU A O 1
ATOM 1580 N N . HIS A 1 223 ? -15.363 6.623 -10.229 1.00 82.19 223 HIS A N 1
ATOM 1581 C CA . HIS A 1 223 ? -14.368 5.602 -9.887 1.00 82.19 223 HIS A CA 1
ATOM 1582 C C . HIS A 1 223 ? -13.524 5.920 -8.658 1.00 82.19 223 HIS A C 1
ATOM 1584 O O . HIS A 1 223 ? -12.873 5.011 -8.145 1.00 82.19 223 HIS A O 1
ATOM 1590 N N . CYS A 1 224 ? -13.536 7.166 -8.178 1.00 83.81 224 CYS A N 1
ATOM 1591 C CA . CYS A 1 224 ? -12.703 7.585 -7.049 1.00 83.81 224 CYS A CA 1
ATOM 1592 C C . CYS A 1 224 ? -13.493 7.905 -5.779 1.00 83.81 224 CYS A C 1
ATOM 1594 O O . CYS A 1 224 ? -12.888 8.180 -4.748 1.00 83.81 224 CYS A O 1
ATOM 1596 N N . GLN A 1 225 ? -14.828 7.839 -5.808 1.00 73.62 225 GLN A N 1
ATOM 1597 C CA . GLN A 1 225 ? -15.608 7.918 -4.576 1.00 73.62 225 GLN A CA 1
ATOM 1598 C C . GLN A 1 225 ? -15.367 6.647 -3.748 1.00 73.62 225 GLN A C 1
ATOM 1600 O O . GLN A 1 225 ? -15.640 5.549 -4.248 1.00 73.62 225 GLN A O 1
ATOM 1605 N N . PRO A 1 226 ? -14.880 6.750 -2.496 1.00 58.91 226 PRO A N 1
ATOM 1606 C CA . PRO A 1 226 ? -14.851 5.596 -1.615 1.00 58.91 226 PRO A CA 1
ATOM 1607 C C . PRO A 1 226 ? -16.296 5.135 -1.436 1.00 58.91 226 PRO A C 1
ATOM 1609 O O . PRO A 1 226 ? -17.162 5.913 -1.037 1.00 58.91 226 PRO A O 1
ATOM 1612 N N . THR A 1 227 ? -16.583 3.880 -1.780 1.00 57.94 227 THR A N 1
ATOM 1613 C CA . THR A 1 227 ? -17.871 3.290 -1.418 1.00 57.94 227 THR A CA 1
ATOM 1614 C C . THR A 1 227 ? -17.921 3.309 0.109 1.00 57.94 227 THR A C 1
ATOM 1616 O O . THR A 1 227 ? -17.003 2.751 0.714 1.00 57.94 227 THR A O 1
ATOM 1619 N N . PRO A 1 228 ? -18.901 3.977 0.747 1.00 58.41 228 PRO A N 1
ATOM 1620 C CA . PRO A 1 228 ? -18.999 3.960 2.199 1.00 58.41 228 PRO A CA 1
ATOM 1621 C C . PRO A 1 228 ? -19.021 2.507 2.660 1.00 58.41 228 PRO A C 1
ATOM 1623 O O . PRO A 1 228 ? -19.751 1.694 2.080 1.00 58.41 228 PRO A O 1
ATOM 1626 N N . GLU A 1 229 ? -18.197 2.161 3.649 1.00 62.62 229 GLU A N 1
ATOM 1627 C CA . GLU A 1 229 ? -18.278 0.823 4.219 1.00 62.62 229 GLU A CA 1
ATOM 1628 C C . GLU A 1 229 ? -19.702 0.601 4.750 1.00 62.62 229 GLU A C 1
ATOM 1630 O O . GLU A 1 229 ? -20.275 1.510 5.361 1.00 62.62 229 GLU A O 1
ATOM 1635 N N . PRO A 1 230 ? -20.306 -0.575 4.499 1.00 76.75 230 PRO A N 1
ATOM 1636 C CA . PRO A 1 230 ? -21.650 -0.860 4.979 1.00 76.75 230 PRO A CA 1
ATOM 1637 C C . PRO A 1 230 ? -21.669 -0.746 6.501 1.00 76.75 230 PRO A C 1
ATOM 1639 O O . PRO A 1 230 ? -20.775 -1.279 7.166 1.00 76.75 230 PRO A O 1
ATOM 1642 N N . THR A 1 231 ? -22.688 -0.086 7.051 1.00 84.06 231 THR A N 1
ATOM 1643 C CA . THR A 1 231 ? -22.851 0.072 8.503 1.00 84.06 231 THR A CA 1
ATOM 1644 C C . THR A 1 231 ? -23.001 -1.285 9.198 1.00 84.06 231 THR A C 1
ATOM 1646 O O . THR A 1 231 ? -23.170 -2.331 8.557 1.00 84.06 231 THR A O 1
ATOM 1649 N N . CYS A 1 232 ? -22.935 -1.309 10.531 1.00 86.38 232 CYS A N 1
ATOM 1650 C CA . CYS A 1 232 ? -23.211 -2.538 11.273 1.00 86.38 232 CYS A CA 1
ATOM 1651 C C . CYS A 1 232 ? -24.624 -3.068 10.971 1.00 86.38 232 CYS A C 1
ATOM 1653 O O . CYS A 1 232 ? -24.793 -4.254 10.675 1.00 86.38 232 CYS A O 1
ATOM 1655 N N . GLU A 1 233 ? -25.609 -2.172 10.914 1.00 88.06 233 GLU A N 1
ATOM 1656 C CA . GLU A 1 233 ? -26.993 -2.457 10.545 1.00 88.06 233 GLU A CA 1
ATOM 1657 C C . GLU A 1 233 ? -27.111 -3.013 9.123 1.00 88.06 233 GLU A C 1
ATOM 1659 O O . GLU A 1 233 ? -27.866 -3.966 8.899 1.00 88.06 233 GLU A O 1
ATOM 1664 N N . ASP A 1 234 ? -26.344 -2.483 8.165 1.00 87.31 234 ASP A N 1
ATOM 1665 C CA . ASP A 1 234 ? -26.327 -2.982 6.786 1.00 87.31 234 ASP A CA 1
ATOM 1666 C C . ASP A 1 234 ? -25.790 -4.416 6.724 1.00 87.31 234 ASP A C 1
ATOM 1668 O O . ASP A 1 234 ? -26.370 -5.285 6.061 1.00 87.31 234 ASP A O 1
ATOM 1672 N N . ARG A 1 235 ? -24.716 -4.703 7.469 1.00 88.62 235 ARG A N 1
ATOM 1673 C CA . ARG A 1 235 ? -24.134 -6.051 7.557 1.00 88.62 235 ARG A CA 1
ATOM 1674 C C . ARG A 1 235 ? -25.080 -7.032 8.249 1.00 88.62 235 ARG A C 1
ATOM 1676 O O . ARG A 1 235 ? -25.269 -8.149 7.758 1.00 88.62 235 ARG A O 1
ATOM 1683 N N . CYS A 1 236 ? -25.723 -6.620 9.341 1.00 91.94 236 CYS A N 1
ATOM 1684 C CA . CYS A 1 236 ? -26.727 -7.430 10.030 1.00 91.94 236 CYS A CA 1
ATOM 1685 C C . CYS A 1 236 ? -27.955 -7.696 9.148 1.00 91.94 236 CYS A C 1
ATOM 1687 O O . CYS A 1 236 ? -28.441 -8.828 9.081 1.00 91.94 236 CYS A O 1
ATOM 1689 N N . THR A 1 237 ? -28.405 -6.697 8.387 1.00 89.88 237 THR A N 1
ATOM 1690 C CA . THR A 1 237 ? -29.504 -6.837 7.422 1.00 89.88 237 THR A CA 1
ATOM 1691 C C . THR A 1 237 ? -29.147 -7.810 6.304 1.00 89.88 237 THR A C 1
ATOM 1693 O O . THR A 1 237 ? -29.958 -8.672 5.953 1.00 89.88 237 THR A O 1
ATOM 1696 N N . ALA A 1 238 ? -27.933 -7.720 5.757 1.00 88.44 238 ALA A N 1
ATOM 1697 C CA . ALA A 1 238 ? -27.454 -8.641 4.730 1.00 88.44 238 ALA A CA 1
ATOM 1698 C C . ALA A 1 238 ? -27.405 -10.089 5.244 1.00 88.44 238 ALA A C 1
ATOM 1700 O O . ALA A 1 238 ? -27.886 -11.005 4.573 1.00 88.44 238 ALA A O 1
ATOM 1701 N N . ARG A 1 239 ? -26.903 -10.299 6.467 1.00 87.44 239 ARG A N 1
ATOM 1702 C CA . ARG A 1 239 ? -26.847 -11.623 7.102 1.00 87.44 239 ARG A CA 1
ATOM 1703 C C . ARG A 1 239 ? -28.238 -12.209 7.349 1.00 87.44 239 ARG A C 1
ATOM 1705 O O . ARG A 1 239 ? -28.462 -13.385 7.060 1.00 87.44 239 ARG A O 1
ATOM 1712 N N . ALA A 1 240 ? -29.175 -11.401 7.842 1.00 89.75 240 ALA A N 1
ATOM 1713 C CA . ALA A 1 240 ? -30.550 -11.836 8.064 1.00 89.75 240 ALA A CA 1
ATOM 1714 C C . ALA A 1 240 ? -31.242 -12.217 6.741 1.00 89.75 240 ALA A C 1
ATOM 1716 O O . ALA A 1 240 ? -31.881 -13.266 6.663 1.00 89.75 240 ALA A O 1
ATOM 1717 N N . LYS A 1 241 ? -31.049 -11.432 5.671 1.00 85.12 241 LYS A N 1
ATOM 1718 C CA . LYS A 1 241 ? -31.572 -11.749 4.329 1.00 85.12 241 LYS A CA 1
ATOM 1719 C C . LYS A 1 241 ? -31.008 -13.057 3.770 1.00 85.12 241 LYS A C 1
ATOM 1721 O O . LY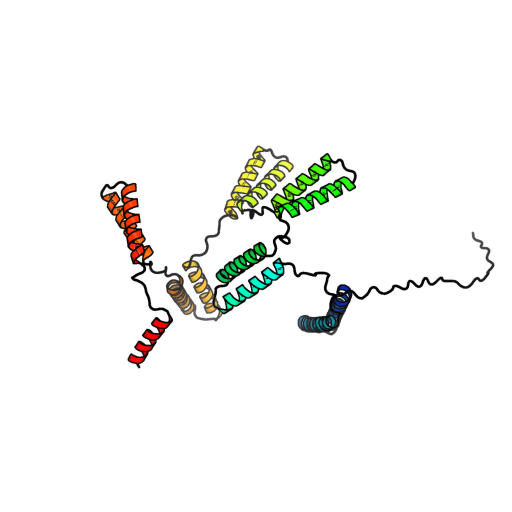S A 1 241 ? -31.782 -13.884 3.298 1.00 85.12 241 LYS A O 1
ATOM 1726 N N . ALA A 1 242 ? -29.700 -13.285 3.892 1.00 86.56 242 ALA A N 1
ATOM 1727 C CA . ALA A 1 242 ? -29.074 -14.531 3.443 1.00 86.56 242 ALA A CA 1
ATOM 1728 C C . ALA A 1 242 ? -29.652 -15.768 4.162 1.00 86.56 242 ALA A C 1
ATOM 1730 O O . ALA A 1 242 ? -29.880 -16.807 3.542 1.00 86.56 242 ALA A O 1
ATOM 1731 N N . ALA A 1 243 ? -29.958 -15.654 5.459 1.00 83.31 243 ALA A N 1
ATOM 1732 C CA . ALA A 1 243 ? -30.633 -16.717 6.206 1.00 83.31 243 ALA A CA 1
ATOM 1733 C C . ALA A 1 243 ? -32.084 -16.946 5.733 1.00 83.31 243 ALA A C 1
ATOM 1735 O O . ALA A 1 243 ? -32.545 -18.088 5.685 1.00 83.31 243 ALA A O 1
ATOM 1736 N N . ALA A 1 244 ? -32.793 -15.886 5.329 1.00 79.25 244 ALA A N 1
ATOM 1737 C CA . ALA A 1 244 ? -34.125 -15.983 4.724 1.00 79.25 244 ALA A CA 1
ATOM 1738 C C . ALA A 1 244 ? -34.106 -16.779 3.417 1.00 79.25 244 ALA A C 1
ATOM 1740 O O . ALA A 1 244 ? -34.942 -17.656 3.206 1.00 79.25 244 ALA A O 1
ATOM 1741 N N . GLU A 1 245 ? -33.147 -16.474 2.544 1.00 87.06 245 GLU A N 1
ATOM 1742 C CA . GLU A 1 245 ? -32.995 -17.131 1.246 1.00 87.06 245 GLU A CA 1
ATOM 1743 C C . GLU A 1 245 ? -32.723 -18.627 1.419 1.00 87.06 245 GLU A C 1
ATOM 1745 O O . GLU A 1 245 ? -33.344 -19.453 0.749 1.00 87.06 245 GLU A O 1
ATOM 1750 N N . GLN A 1 246 ? -31.874 -18.990 2.384 1.00 88.31 246 GLN A N 1
ATOM 1751 C CA . GLN A 1 246 ? -31.619 -20.386 2.744 1.00 88.31 246 GLN A CA 1
ATOM 1752 C C . GLN A 1 246 ? -32.866 -21.076 3.317 1.00 88.31 246 GLN A C 1
ATOM 1754 O O . GLN A 1 246 ? -33.159 -22.214 2.954 1.00 88.31 246 GLN A O 1
ATOM 1759 N N . CYS A 1 247 ? -33.633 -20.384 4.163 1.00 89.75 247 CYS A N 1
ATOM 1760 C CA . CYS A 1 247 ? -34.883 -20.893 4.726 1.00 89.75 247 CYS A CA 1
ATOM 1761 C C . CYS A 1 247 ? -35.928 -21.195 3.635 1.00 89.75 247 CYS A C 1
ATOM 1763 O O . CYS A 1 247 ? -36.533 -22.270 3.630 1.00 89.75 247 CYS A O 1
ATOM 1765 N N . VAL A 1 248 ? -36.090 -20.292 2.661 1.00 90.69 248 VAL A N 1
ATOM 1766 C CA . VAL A 1 248 ? -36.999 -20.490 1.521 1.00 90.69 248 VAL A CA 1
ATOM 1767 C C . VAL A 1 248 ? -36.496 -21.604 0.602 1.00 90.69 248 VAL A C 1
ATOM 1769 O O . VAL A 1 248 ? -37.284 -22.449 0.179 1.00 90.69 248 VAL A O 1
ATOM 1772 N N . ALA A 1 249 ? -35.189 -21.660 0.325 1.00 89.94 249 ALA A N 1
ATOM 1773 C CA . ALA A 1 249 ? -34.588 -22.715 -0.493 1.00 89.94 249 ALA A CA 1
ATOM 1774 C C . ALA A 1 249 ? -34.743 -24.114 0.134 1.00 89.94 249 ALA A C 1
ATOM 1776 O O . ALA A 1 249 ? -34.890 -25.099 -0.588 1.00 89.94 249 ALA A O 1
ATOM 1777 N N . ALA A 1 250 ? -34.774 -24.201 1.466 1.00 90.31 250 ALA A N 1
ATOM 1778 C CA . ALA A 1 250 ? -35.064 -25.428 2.207 1.00 90.31 250 ALA A CA 1
ATOM 1779 C C . ALA A 1 250 ? -36.560 -25.814 2.210 1.00 90.31 250 ALA A C 1
ATOM 1781 O O . ALA A 1 250 ? -36.925 -26.863 2.742 1.00 90.31 250 ALA A O 1
ATOM 1782 N N . GLY A 1 251 ? -37.431 -25.005 1.596 1.00 92.69 251 GLY A N 1
ATOM 1783 C CA . GLY A 1 251 ? -38.857 -25.291 1.443 1.00 92.69 251 GLY A CA 1
ATOM 1784 C C . GLY A 1 251 ? -39.705 -24.957 2.670 1.00 92.69 251 GLY A C 1
ATOM 1785 O O . GLY A 1 251 ? -40.824 -25.461 2.790 1.00 92.69 251 GLY A O 1
ATOM 1786 N N . HIS A 1 252 ? -39.199 -24.132 3.590 1.00 90.56 252 HIS A N 1
ATOM 1787 C CA . HIS A 1 252 ? -39.981 -23.692 4.741 1.00 90.56 252 HIS A CA 1
ATOM 1788 C C . HIS A 1 252 ? -41.070 -22.675 4.348 1.00 90.56 252 HIS A C 1
ATOM 1790 O O . HIS A 1 252 ? -40.941 -21.971 3.342 1.00 90.56 252 HIS A O 1
ATOM 1796 N N . PRO A 1 253 ? -42.150 -22.570 5.145 1.00 92.56 253 PRO A N 1
ATOM 1797 C CA . PRO A 1 253 ? -43.185 -21.560 4.953 1.00 92.56 253 PRO A CA 1
ATOM 1798 C C . PRO A 1 253 ? -42.622 -20.130 4.972 1.00 92.56 253 PRO A C 1
ATOM 1800 O O . PRO A 1 253 ? -41.761 -19.792 5.785 1.00 92.56 253 PRO A O 1
ATOM 1803 N N . ALA A 1 254 ? -43.124 -19.273 4.080 1.00 82.75 254 ALA A N 1
ATOM 1804 C CA . ALA A 1 254 ? -42.617 -17.911 3.906 1.00 82.75 254 ALA A CA 1
ATOM 1805 C C . ALA A 1 254 ? -42.809 -17.023 5.150 1.00 82.75 254 ALA A C 1
ATOM 1807 O O . ALA A 1 254 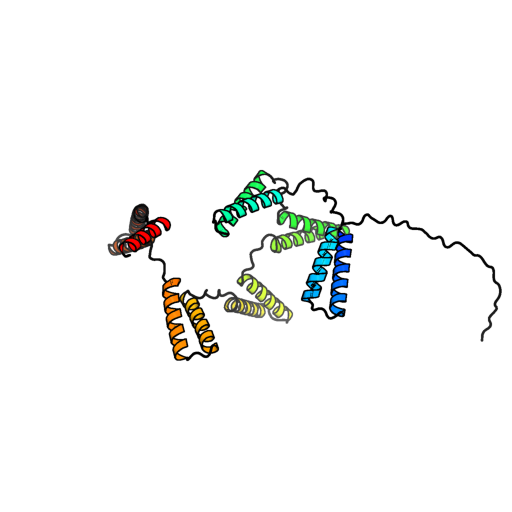? -41.979 -16.157 5.433 1.00 82.75 254 ALA A O 1
ATOM 1808 N N . ASP A 1 255 ? -43.880 -17.247 5.910 1.00 86.81 255 ASP A N 1
ATOM 1809 C CA . ASP A 1 255 ? -44.136 -16.596 7.195 1.00 86.81 255 ASP A CA 1
ATOM 1810 C C . ASP A 1 255 ? -43.080 -16.986 8.237 1.00 86.81 255 ASP A C 1
ATOM 1812 O O . ASP A 1 255 ? -42.506 -16.106 8.878 1.00 86.81 255 ASP A O 1
ATOM 1816 N N . ALA A 1 256 ? -42.724 -18.272 8.319 1.00 86.31 256 ALA A N 1
ATOM 1817 C CA . ALA A 1 256 ? -41.663 -18.746 9.207 1.00 86.31 256 ALA A CA 1
ATOM 1818 C C . ALA A 1 256 ? -40.292 -18.139 8.852 1.00 86.31 256 ALA A C 1
ATOM 1820 O O . ALA A 1 256 ? -39.567 -17.686 9.738 1.00 86.31 256 ALA A O 1
ATOM 1821 N N . CYS A 1 257 ? -39.953 -18.056 7.560 1.00 89.38 257 CYS A N 1
ATOM 1822 C CA . CYS A 1 257 ? -38.707 -17.425 7.116 1.00 89.38 257 CYS A CA 1
ATOM 1823 C C . CYS A 1 257 ? -38.693 -15.908 7.355 1.00 89.38 257 CYS A C 1
ATOM 1825 O O . CYS A 1 257 ? -37.645 -15.342 7.653 1.00 89.38 257 CYS A O 1
ATOM 1827 N N . THR A 1 258 ? -39.848 -15.241 7.284 1.00 87.69 258 THR A N 1
ATOM 1828 C CA . THR A 1 258 ? -39.959 -13.806 7.592 1.00 87.69 258 THR A CA 1
ATOM 1829 C C . THR A 1 258 ? -39.737 -13.538 9.081 1.00 87.69 258 THR A C 1
ATOM 1831 O O . THR A 1 258 ? -38.996 -12.623 9.439 1.00 87.69 258 THR A O 1
ATOM 1834 N N . THR A 1 259 ? -40.323 -14.357 9.958 1.00 90.06 259 THR A N 1
ATOM 1835 C CA . THR A 1 259 ? -40.081 -14.271 11.405 1.00 90.06 259 THR A CA 1
ATOM 1836 C C . THR A 1 259 ? -38.613 -14.527 11.745 1.00 90.06 259 THR A C 1
ATOM 1838 O O . THR A 1 259 ? -38.038 -13.793 12.548 1.00 90.06 259 THR A O 1
ATOM 1841 N N . LEU A 1 260 ? -37.984 -15.505 11.085 1.00 84.88 260 LEU A N 1
ATOM 1842 C CA . LEU A 1 260 ? -36.562 -15.808 11.247 1.00 84.88 260 LEU A CA 1
ATOM 1843 C C . LEU A 1 260 ? -35.673 -14.595 10.923 1.00 84.88 260 LEU A C 1
ATOM 1845 O O . LEU A 1 260 ? -34.769 -14.284 11.693 1.00 84.88 260 LEU A O 1
ATOM 1849 N N . VAL A 1 261 ? -35.951 -13.874 9.830 1.00 87.62 261 VAL A N 1
ATOM 1850 C CA . VAL A 1 261 ? -35.217 -12.647 9.457 1.00 87.62 261 VAL A CA 1
ATOM 1851 C C . VAL A 1 261 ? -35.308 -11.583 10.538 1.00 87.62 261 VAL A C 1
ATOM 1853 O O . VAL A 1 261 ? -34.292 -11.002 10.906 1.00 87.62 261 VAL A O 1
ATOM 1856 N N . GLN A 1 262 ? -36.515 -11.318 11.039 1.00 88.88 262 GLN A N 1
ATOM 1857 C CA . GLN A 1 262 ? -36.733 -10.275 12.042 1.00 88.88 262 GLN A CA 1
ATOM 1858 C C . GLN A 1 262 ? -35.980 -10.585 13.339 1.00 88.88 262 GLN A C 1
ATOM 1860 O O . GLN A 1 262 ? -35.350 -9.697 13.905 1.00 88.88 262 GLN A O 1
ATOM 1865 N N . GLN A 1 263 ? -35.993 -11.849 13.768 1.00 89.50 263 GLN A N 1
ATOM 1866 C CA . GLN A 1 263 ? -35.280 -12.296 14.965 1.00 89.50 263 GLN A CA 1
ATOM 1867 C C . GLN A 1 263 ? -33.759 -12.243 14.786 1.00 89.50 263 GLN A C 1
ATOM 1869 O O . GLN A 1 263 ? -33.062 -11.742 15.662 1.00 89.50 263 GLN A O 1
ATOM 1874 N N . LEU A 1 264 ? -33.242 -12.706 13.642 1.00 88.88 264 LEU A N 1
ATOM 1875 C CA . LEU A 1 264 ? -31.808 -12.655 13.337 1.00 88.88 264 LEU A CA 1
ATOM 1876 C C . LEU A 1 264 ? -31.285 -11.228 13.230 1.00 88.88 264 LEU A C 1
ATOM 1878 O O . LEU A 1 264 ? -30.190 -10.954 13.710 1.00 88.88 264 LEU A O 1
ATOM 1882 N N . LEU A 1 265 ? -32.047 -10.331 12.603 1.00 90.50 265 LEU A N 1
ATOM 1883 C CA . LEU A 1 265 ? -31.672 -8.928 12.499 1.00 90.50 265 LEU A CA 1
ATOM 1884 C C . LEU A 1 265 ? -31.641 -8.272 13.880 1.00 90.50 265 LEU A C 1
ATOM 1886 O O . LEU A 1 265 ? -30.627 -7.678 14.228 1.00 90.50 265 LEU A O 1
ATOM 1890 N N . ALA A 1 266 ? -32.713 -8.421 14.666 1.00 89.00 266 ALA A N 1
ATOM 1891 C CA . ALA A 1 266 ? -32.798 -7.841 16.004 1.00 89.00 266 ALA A CA 1
ATOM 1892 C C . ALA A 1 266 ? -31.652 -8.328 16.902 1.00 89.00 266 ALA A C 1
ATOM 1894 O O . ALA A 1 266 ? -30.949 -7.514 17.488 1.00 89.00 266 ALA A O 1
ATOM 1895 N N . HIS A 1 267 ? -31.405 -9.639 16.922 1.00 88.19 267 HIS A N 1
ATOM 1896 C CA . HIS A 1 267 ? -30.335 -10.222 17.725 1.00 88.19 267 HIS A CA 1
ATOM 1897 C C . HIS A 1 267 ? -28.937 -9.820 17.230 1.00 88.19 267 HIS A C 1
ATOM 1899 O O . HIS A 1 267 ? -28.048 -9.552 18.027 1.00 88.19 267 HIS A O 1
ATOM 1905 N N . CYS A 1 268 ? -28.727 -9.737 15.911 1.00 88.69 268 CYS A N 1
ATOM 1906 C CA . CYS A 1 268 ? -27.451 -9.284 15.354 1.00 88.69 268 CYS A CA 1
ATOM 1907 C C . CYS A 1 268 ? -27.146 -7.839 15.754 1.00 88.69 268 CYS A C 1
ATOM 1909 O O . CYS A 1 268 ? -26.026 -7.561 16.173 1.00 88.69 268 CYS A O 1
ATOM 1911 N N . VAL A 1 269 ? -28.136 -6.948 15.648 1.00 90.56 269 VAL A N 1
ATOM 1912 C CA . VAL A 1 269 ? -27.986 -5.534 16.011 1.00 90.56 269 VAL A CA 1
ATOM 1913 C C . VAL A 1 269 ? -27.719 -5.382 17.505 1.00 90.56 269 VAL A C 1
ATOM 1915 O O . VAL A 1 269 ? -26.788 -4.679 17.878 1.00 90.56 269 VAL A O 1
ATOM 1918 N N . GLU A 1 270 ? -28.467 -6.088 18.351 1.00 86.12 270 GLU A N 1
ATOM 1919 C CA . GLU A 1 270 ? -28.288 -6.049 19.807 1.00 86.12 270 GLU A CA 1
ATOM 1920 C C . GLU A 1 270 ? -26.887 -6.507 20.240 1.00 86.12 270 GLU A C 1
ATOM 1922 O O . GLU A 1 270 ? -26.229 -5.827 21.019 1.00 86.12 270 GLU A O 1
ATOM 1927 N N . GLU A 1 271 ? -26.397 -7.620 19.693 1.00 83.56 271 GLU A N 1
ATOM 1928 C CA . GLU A 1 271 ? -25.126 -8.216 20.125 1.00 83.56 271 GLU A CA 1
ATOM 1929 C C . GLU A 1 271 ? -23.889 -7.595 19.463 1.00 83.56 271 GLU A C 1
ATOM 1931 O O . GLU A 1 271 ? -22.792 -7.671 20.010 1.00 83.56 271 GLU A O 1
ATOM 1936 N N . ASN A 1 272 ? -24.023 -7.049 18.249 1.00 82.38 272 ASN A N 1
ATOM 1937 C CA . ASN A 1 272 ? -22.865 -6.664 17.427 1.00 82.38 272 ASN A CA 1
ATOM 1938 C C . ASN A 1 272 ? -22.832 -5.180 17.062 1.00 82.38 272 ASN A C 1
ATOM 1940 O O . ASN A 1 272 ? -21.795 -4.718 16.589 1.00 82.38 272 ASN A O 1
ATOM 1944 N N . CYS A 1 273 ? -23.946 -4.464 17.220 1.00 85.56 273 CYS A N 1
ATOM 1945 C CA . CYS A 1 273 ? -24.060 -3.052 16.855 1.00 85.56 273 CYS A CA 1
ATOM 1946 C C . CYS A 1 273 ? -24.349 -2.147 18.056 1.00 85.56 273 CYS A C 1
ATOM 1948 O O . CYS A 1 273 ? -24.476 -0.941 17.872 1.00 85.56 273 CYS A O 1
ATOM 1950 N N . ALA A 1 274 ? -24.439 -2.694 19.274 1.00 78.81 274 ALA A N 1
ATOM 1951 C CA . ALA A 1 274 ? -24.417 -1.870 20.472 1.00 78.81 274 ALA A CA 1
ATOM 1952 C C . ALA A 1 274 ? -23.073 -1.132 20.533 1.00 78.81 274 ALA A C 1
ATOM 1954 O O . ALA A 1 274 ? -22.013 -1.765 20.547 1.00 78.81 274 ALA A O 1
ATOM 1955 N N . GLU A 1 275 ? -23.117 0.200 20.540 1.00 63.50 275 GLU A N 1
ATOM 1956 C CA . GLU A 1 275 ? -21.921 0.980 20.832 1.00 63.50 275 GLU A CA 1
ATOM 1957 C C . GLU A 1 275 ? -21.430 0.617 22.241 1.00 63.50 275 GLU A C 1
ATOM 1959 O O . GLU A 1 275 ? -22.257 0.362 23.130 1.00 63.50 275 GLU A O 1
ATOM 1964 N N . PRO A 1 276 ? -20.105 0.531 22.457 1.00 61.81 276 PRO A N 1
ATOM 1965 C CA . PRO A 1 276 ? -19.563 0.368 23.795 1.00 61.81 276 PRO A CA 1
ATOM 1966 C C . PRO A 1 276 ? -20.188 1.415 24.717 1.00 61.81 276 PRO A C 1
ATOM 1968 O O . PRO A 1 276 ? -20.349 2.568 24.318 1.00 61.81 276 PRO A O 1
ATOM 1971 N N . ALA A 1 277 ? -20.565 1.013 25.932 1.00 66.06 277 ALA A N 1
ATOM 1972 C CA . ALA A 1 277 ? -20.977 1.993 26.928 1.00 66.06 277 ALA A CA 1
ATOM 1973 C C . ALA A 1 277 ? -19.853 3.036 27.079 1.00 66.06 277 ALA A C 1
ATOM 1975 O O . ALA A 1 277 ? -18.687 2.619 27.068 1.00 66.06 277 ALA A O 1
ATOM 1976 N N . PRO A 1 278 ? -20.191 4.336 27.198 1.00 74.31 278 PRO A N 1
ATOM 1977 C CA . PRO A 1 278 ? -19.194 5.380 27.383 1.00 74.31 278 PRO A CA 1
ATOM 1978 C C . PRO A 1 278 ? -18.292 4.997 28.550 1.00 74.31 278 PRO A C 1
ATOM 1980 O O . PRO A 1 278 ? -18.761 4.518 29.592 1.00 74.31 278 PRO A O 1
ATOM 1983 N N . ASP A 1 279 ? -16.988 5.109 28.337 1.00 80.38 279 ASP A N 1
ATOM 1984 C CA . ASP A 1 279 ? -16.035 4.854 29.398 1.00 80.38 279 ASP A CA 1
ATOM 1985 C C . ASP A 1 279 ? -15.908 6.085 30.315 1.00 80.38 279 ASP A C 1
ATOM 1987 O O . ASP A 1 279 ? -16.470 7.152 30.071 1.00 80.38 279 ASP A O 1
ATOM 1991 N N . CYS A 1 280 ? -15.176 5.944 31.423 1.00 83.94 280 CYS A N 1
ATOM 1992 C CA . CYS A 1 280 ? -15.003 7.044 32.379 1.00 83.94 280 CYS A CA 1
ATOM 1993 C C . CYS A 1 280 ? -14.427 8.312 31.728 1.00 83.94 280 CYS A C 1
ATOM 1995 O O . CYS A 1 280 ? -14.687 9.418 32.195 1.00 83.94 280 CYS A O 1
ATOM 1997 N N . ARG A 1 281 ? -13.626 8.164 30.669 1.00 84.06 281 ARG A N 1
ATOM 1998 C CA . ARG A 1 281 ? -13.050 9.292 29.950 1.00 84.06 281 ARG A CA 1
ATOM 1999 C C . ARG A 1 281 ? -14.100 9.973 29.079 1.00 84.06 281 ARG A C 1
ATOM 2001 O O . ARG A 1 281 ? -14.148 11.196 29.103 1.00 84.06 281 ARG A O 1
ATOM 2008 N N . ASP A 1 282 ? -14.971 9.209 28.425 1.00 84.12 282 ASP A N 1
ATOM 2009 C CA . ASP A 1 282 ? -16.110 9.757 27.677 1.00 84.12 282 ASP A CA 1
ATOM 2010 C C . ASP A 1 282 ? -17.045 10.575 28.592 1.00 84.12 282 ASP A C 1
ATOM 2012 O O . ASP A 1 282 ? -17.432 11.693 28.252 1.00 84.12 282 ASP A O 1
ATOM 2016 N N . ASP A 1 283 ? -17.331 10.079 29.802 1.00 86.62 283 ASP A N 1
ATOM 2017 C CA . ASP A 1 283 ? -18.121 10.810 30.808 1.00 86.62 283 ASP A CA 1
ATOM 2018 C C . ASP A 1 283 ? -17.423 12.108 31.269 1.00 86.62 283 ASP A C 1
ATOM 2020 O O . ASP A 1 283 ? -18.065 13.139 31.508 1.00 86.62 283 ASP A O 1
ATOM 2024 N N . CYS A 1 284 ? -16.093 12.073 31.421 1.00 90.31 284 CYS A N 1
ATOM 2025 C CA . CYS A 1 284 ? -15.298 13.249 31.773 1.00 90.31 284 CYS A CA 1
ATOM 2026 C C . CYS A 1 284 ? -15.319 14.310 30.667 1.00 90.31 284 CYS A C 1
ATOM 2028 O O . CYS A 1 284 ? -15.401 15.504 30.978 1.00 90.31 284 CYS A O 1
ATOM 2030 N N . ASP A 1 285 ? -15.266 13.878 29.410 1.00 89.38 285 ASP A N 1
ATOM 2031 C CA . ASP A 1 285 ? -15.310 14.746 28.238 1.00 89.38 285 ASP A CA 1
ATOM 2032 C C . ASP A 1 285 ? -16.695 15.399 28.115 1.00 89.38 285 ASP A C 1
ATOM 2034 O O . ASP A 1 285 ? -16.789 16.628 28.045 1.00 89.38 285 ASP A O 1
ATOM 2038 N N . GLU A 1 286 ? -17.780 14.623 28.232 1.00 91.06 286 GLU A N 1
ATOM 2039 C CA . GLU A 1 286 ? -19.149 15.157 28.203 1.00 91.06 286 GLU A CA 1
ATOM 2040 C C . GLU A 1 286 ? -19.375 16.180 29.332 1.00 91.06 286 GLU A C 1
ATOM 2042 O O . GLU A 1 286 ? -19.951 17.256 29.133 1.00 91.06 286 GLU A O 1
ATOM 2047 N N . HIS A 1 287 ? -18.875 15.895 30.536 1.00 87.44 287 HIS A N 1
ATOM 2048 C CA . HIS A 1 287 ? -18.993 16.821 31.656 1.00 87.44 287 HIS A CA 1
ATOM 2049 C C . HIS A 1 287 ? -18.199 18.119 31.435 1.00 87.44 287 HIS A C 1
ATOM 2051 O O . HIS A 1 287 ? -18.661 19.205 31.806 1.00 87.44 287 HIS A O 1
ATOM 2057 N N . ALA A 1 288 ? -17.016 18.032 30.826 1.00 91.88 288 ALA A N 1
ATOM 2058 C CA . ALA A 1 288 ? -16.211 19.195 30.476 1.00 91.88 288 ALA A CA 1
ATOM 2059 C C . ALA A 1 288 ? -16.893 20.058 29.401 1.00 91.88 288 ALA A C 1
ATOM 2061 O O . ALA A 1 288 ? -16.900 21.288 29.527 1.00 91.88 288 ALA A O 1
ATOM 2062 N N . GLU A 1 289 ? -17.532 19.442 28.404 1.00 90.19 289 GLU A N 1
ATOM 2063 C CA . GLU A 1 289 ? -18.334 20.138 27.390 1.00 90.19 289 GLU A CA 1
ATOM 2064 C C . GLU A 1 289 ? -19.521 20.877 28.017 1.00 90.19 289 GLU A C 1
ATOM 2066 O O . GLU A 1 289 ? -19.691 22.081 27.804 1.00 90.19 289 GLU A O 1
ATOM 2071 N N . GLN A 1 290 ? -20.283 20.215 28.890 1.00 91.06 290 GLN A N 1
ATOM 2072 C CA . GLN A 1 290 ? -21.398 20.847 29.605 1.00 91.06 290 GLN A CA 1
ATOM 2073 C C . GLN A 1 290 ? -20.933 22.041 30.461 1.00 91.06 290 GLN A C 1
ATOM 2075 O O . GLN A 1 290 ? -21.605 23.077 30.527 1.00 91.06 290 GLN A O 1
ATOM 2080 N N . GLN A 1 291 ? -19.764 21.941 31.107 1.00 86.50 291 GLN A N 1
ATOM 2081 C CA . GLN A 1 291 ? -19.179 23.052 31.866 1.00 86.50 291 GLN A CA 1
ATOM 2082 C C . GLN A 1 291 ? -18.711 24.203 30.967 1.00 86.50 291 GLN A C 1
ATOM 2084 O O . GLN A 1 291 ? -18.886 25.373 31.326 1.00 86.50 291 GLN A O 1
ATOM 2089 N N . PHE A 1 292 ? -18.134 23.893 29.806 1.00 91.94 292 PHE A N 1
ATOM 2090 C CA . PHE A 1 292 ? -17.750 24.887 28.810 1.00 91.94 292 PHE A CA 1
ATOM 2091 C C . PHE A 1 292 ? -18.970 25.679 28.329 1.00 91.94 292 PHE A C 1
ATOM 2093 O O . PHE A 1 292 ? -18.966 26.913 28.385 1.00 91.94 292 PHE A O 1
ATOM 2100 N N . GLU A 1 293 ? -20.034 24.982 27.926 1.00 94.06 293 GLU A N 1
ATOM 2101 C CA . GLU A 1 293 ? -21.276 25.597 27.458 1.00 94.06 293 GLU A CA 1
ATOM 2102 C C . GLU A 1 293 ? -21.910 26.478 28.537 1.00 94.06 293 GLU A C 1
ATOM 2104 O O . GLU A 1 293 ? -22.274 27.629 28.273 1.00 94.06 293 GLU A O 1
ATOM 2109 N N . ALA A 1 294 ? -21.970 25.989 29.780 1.00 94.25 294 ALA A N 1
ATOM 2110 C CA . ALA A 1 294 ? -22.478 26.756 30.912 1.00 94.25 294 ALA A CA 1
ATOM 2111 C C . ALA A 1 294 ? -21.637 28.015 31.196 1.00 94.25 294 ALA A C 1
ATOM 2113 O O . ALA A 1 294 ? -22.188 29.078 31.495 1.00 94.25 294 ALA A O 1
ATOM 2114 N N . CYS A 1 295 ? -20.309 27.929 31.075 1.00 94.81 295 CYS A N 1
ATOM 2115 C CA . CYS A 1 295 ? -19.399 29.060 31.264 1.00 94.81 295 CYS A CA 1
ATOM 2116 C C . CYS A 1 295 ? -19.585 30.142 30.188 1.00 94.81 295 CYS A C 1
ATOM 2118 O O . CYS A 1 295 ? -19.672 31.333 30.512 1.00 94.81 295 CYS A O 1
ATOM 2120 N N . VAL A 1 296 ? -19.699 29.741 28.918 1.00 96.38 296 VAL A N 1
ATOM 2121 C CA . VAL A 1 296 ? -19.937 30.665 27.798 1.00 96.38 296 VAL A CA 1
ATOM 2122 C C . VAL A 1 296 ? -21.321 31.303 27.920 1.00 96.38 296 VAL A C 1
ATOM 2124 O O . VAL A 1 296 ? -21.451 32.522 27.793 1.00 96.38 296 VAL A O 1
ATOM 2127 N N . ALA A 1 297 ? -22.348 30.516 28.256 1.00 94.94 297 ALA A N 1
ATOM 2128 C CA . ALA A 1 297 ? -23.693 31.025 28.526 1.00 94.94 297 ALA A CA 1
ATOM 2129 C C . ALA A 1 297 ? -23.720 32.010 29.712 1.00 94.94 297 ALA A C 1
ATOM 2131 O O . ALA A 1 297 ? -24.508 32.958 29.720 1.00 94.94 297 ALA A O 1
ATOM 2132 N N . GLY A 1 298 ? -22.823 31.829 30.686 1.00 93.94 298 GLY A N 1
ATOM 2133 C CA . GLY A 1 298 ? -22.592 32.739 31.810 1.00 93.94 298 GLY A CA 1
ATOM 2134 C C . GLY A 1 298 ? -21.839 34.030 31.462 1.00 93.94 298 GLY A C 1
ATOM 2135 O O . GLY A 1 298 ? -21.619 34.856 32.349 1.00 93.94 298 GLY A O 1
ATOM 2136 N N . GLY A 1 299 ? -21.451 34.232 30.197 1.00 93.25 299 GLY A N 1
ATOM 2137 C CA . GLY A 1 299 ? -20.740 35.425 29.729 1.00 93.25 299 GLY A CA 1
ATOM 2138 C C . GLY A 1 299 ? -19.220 35.372 29.905 1.00 93.25 299 GLY A C 1
ATOM 2139 O O . GLY A 1 299 ? -18.563 36.412 29.819 1.00 93.25 299 GLY A O 1
ATOM 2140 N N . GLY A 1 300 ? -18.654 34.189 30.162 1.00 94.50 300 GLY A N 1
ATOM 2141 C CA . GLY A 1 300 ? -17.209 33.977 30.121 1.00 94.50 300 GLY A CA 1
ATOM 2142 C C . GLY A 1 300 ? -16.650 34.124 28.702 1.00 94.50 300 GLY A C 1
ATOM 2143 O O . GLY A 1 300 ? -17.359 33.934 27.713 1.00 94.50 300 GLY A O 1
ATOM 2144 N N . SER A 1 301 ? -15.365 34.467 28.583 1.00 95.56 301 SER A N 1
ATOM 2145 C CA . SER A 1 301 ? -14.694 34.400 27.284 1.00 95.56 301 SER A CA 1
ATOM 2146 C C . SER A 1 301 ? -14.451 32.943 26.903 1.00 95.56 301 SER A C 1
ATOM 2148 O O . SER A 1 301 ? -14.084 32.120 27.739 1.00 95.56 301 SER A O 1
ATOM 2150 N N . GLU A 1 302 ? -14.606 32.635 25.620 1.00 87.31 302 GLU A N 1
ATOM 2151 C CA . GLU A 1 302 ? -14.449 31.282 25.083 1.00 87.31 302 GLU A CA 1
ATOM 2152 C C . GLU A 1 302 ? -13.086 30.658 25.436 1.00 87.31 302 GLU A C 1
ATOM 2154 O O . GLU A 1 302 ? -12.998 29.491 25.799 1.00 87.31 302 GLU A O 1
ATOM 2159 N N . GLU A 1 303 ? -12.019 31.459 25.409 1.00 89.88 303 GLU A N 1
ATOM 2160 C CA . GLU A 1 303 ? -10.666 31.032 25.779 1.00 89.88 303 GLU A CA 1
ATOM 2161 C C . GLU A 1 303 ? -10.546 30.673 27.270 1.00 89.88 303 GLU A C 1
ATOM 2163 O O . GLU A 1 303 ? -9.944 29.655 27.617 1.00 89.88 303 GLU A O 1
ATOM 2168 N N . ALA A 1 304 ? -11.165 31.460 28.157 1.00 89.31 304 ALA A N 1
ATOM 2169 C CA . ALA A 1 304 ? -11.169 31.175 29.590 1.00 89.31 304 ALA A CA 1
ATOM 2170 C C . ALA A 1 304 ? -12.030 29.946 29.916 1.00 89.31 304 ALA A C 1
ATOM 2172 O O . ALA A 1 304 ? -11.615 29.100 30.706 1.00 89.31 304 ALA A O 1
ATOM 2173 N N . CYS A 1 305 ? -13.193 29.820 29.272 1.00 92.88 305 CYS A N 1
ATOM 2174 C CA . CYS A 1 305 ? -14.086 28.678 29.448 1.00 92.88 305 CYS A CA 1
ATOM 2175 C C . CYS A 1 305 ? -13.455 27.376 28.947 1.00 92.88 305 CYS A C 1
ATOM 2177 O O . CYS A 1 305 ? -13.530 26.364 29.637 1.00 92.88 305 CYS A O 1
ATOM 2179 N N . ARG A 1 306 ? -12.770 27.400 27.796 1.00 92.56 306 ARG A N 1
ATOM 2180 C CA . ARG A 1 306 ? -12.062 26.230 27.253 1.00 92.56 306 ARG A CA 1
ATOM 2181 C C . ARG A 1 306 ? -10.935 25.766 28.176 1.00 92.56 306 ARG A C 1
ATOM 2183 O O . ARG A 1 306 ? -10.782 24.575 28.416 1.00 92.56 306 ARG A O 1
ATOM 2190 N N . SER A 1 307 ? -10.168 26.707 28.725 1.00 87.81 307 SER A N 1
ATOM 2191 C CA . SER A 1 307 ? -9.095 26.401 29.680 1.00 87.81 307 SER A CA 1
ATOM 2192 C C . SER A 1 307 ? -9.633 25.773 30.975 1.00 87.81 307 SER A C 1
ATOM 2194 O O . SER A 1 307 ? -9.061 24.811 31.492 1.00 87.81 307 SER A O 1
ATOM 2196 N N . ALA A 1 308 ? -10.767 26.276 31.474 1.00 86.56 308 ALA A N 1
ATOM 2197 C CA . ALA A 1 308 ? -11.439 25.728 32.649 1.00 86.56 308 ALA A CA 1
ATOM 2198 C C . ALA A 1 308 ? -11.989 24.313 32.397 1.00 86.56 308 ALA A C 1
ATOM 2200 O O . ALA A 1 308 ? -11.756 23.428 33.217 1.00 86.56 308 ALA A O 1
ATOM 2201 N N . ALA A 1 309 ? -12.641 24.092 31.252 1.00 88.38 309 ALA A N 1
ATOM 2202 C CA . ALA A 1 309 ? -13.178 22.793 30.854 1.00 88.38 309 ALA A CA 1
ATOM 2203 C C . ALA A 1 309 ? -12.081 21.728 30.713 1.00 88.38 309 ALA A C 1
ATOM 2205 O O . ALA A 1 309 ? -12.169 20.696 31.367 1.00 88.38 309 ALA A O 1
ATOM 2206 N N . HIS A 1 310 ? -10.986 22.010 29.997 1.00 88.94 310 HIS A N 1
ATOM 2207 C CA . HIS A 1 310 ? -9.854 21.073 29.896 1.00 88.94 310 HIS A CA 1
ATOM 2208 C C . HIS A 1 310 ? -9.174 20.794 31.239 1.00 88.94 310 HIS A C 1
ATOM 2210 O O . HIS A 1 310 ? -8.673 19.698 31.483 1.00 88.94 310 HIS A O 1
ATOM 2216 N N . SER A 1 311 ? -9.132 21.783 32.135 1.00 85.88 311 SER A N 1
ATOM 2217 C CA . SER A 1 311 ? -8.597 21.569 33.482 1.00 85.88 311 SER A CA 1
ATOM 2218 C C . SER A 1 311 ? -9.502 20.642 34.303 1.00 85.88 311 SER A C 1
ATOM 2220 O O . SER A 1 311 ? -8.998 19.826 35.074 1.00 85.88 311 SER A O 1
ATOM 2222 N N . ALA A 1 312 ? -10.824 20.758 34.139 1.00 85.00 312 ALA A N 1
ATOM 2223 C CA . ALA A 1 312 ? -11.810 19.896 34.785 1.00 85.00 312 ALA A CA 1
ATOM 2224 C C . ALA A 1 312 ? -11.805 18.473 34.201 1.00 85.00 312 ALA A C 1
ATOM 2226 O O . ALA A 1 312 ? -11.786 17.515 34.970 1.00 85.00 312 ALA A O 1
ATOM 2227 N N . GLU A 1 313 ? -11.733 18.344 32.875 1.00 85.81 313 GLU A N 1
ATOM 2228 C CA . GLU A 1 313 ? -11.543 17.087 32.139 1.00 85.81 313 GLU A CA 1
ATOM 2229 C C . GLU A 1 313 ? -10.285 16.363 32.636 1.00 85.81 313 GLU A C 1
ATOM 2231 O O . GLU A 1 313 ? -10.355 15.244 33.134 1.00 85.81 313 GLU A O 1
ATOM 2236 N N . GLY A 1 314 ? -9.133 17.045 32.630 1.00 83.94 314 GLY A N 1
ATOM 2237 C CA . GLY A 1 314 ? -7.871 16.477 33.097 1.00 83.94 314 GLY A CA 1
ATOM 2238 C C . GLY A 1 314 ? -7.914 16.044 34.565 1.00 83.94 314 GLY A C 1
ATOM 2239 O O . GLY A 1 314 ? -7.365 15.001 34.913 1.00 83.94 314 GLY A O 1
ATOM 2240 N N . ALA A 1 315 ? -8.592 16.800 35.434 1.00 85.00 315 ALA A N 1
ATOM 2241 C CA . ALA A 1 315 ? -8.798 16.402 36.827 1.00 85.00 315 ALA A CA 1
ATOM 2242 C C . ALA A 1 315 ? -9.719 15.177 36.955 1.00 85.00 315 ALA A C 1
ATOM 2244 O O . ALA A 1 315 ? -9.455 14.301 37.776 1.00 85.00 315 ALA A O 1
ATOM 2245 N N . CYS A 1 316 ? -10.767 15.098 36.137 1.00 84.56 316 CYS A N 1
ATOM 2246 C CA . CYS A 1 316 ? -11.700 13.976 36.095 1.00 84.56 316 CYS A CA 1
ATOM 2247 C C . CYS A 1 316 ? -11.009 12.692 35.608 1.00 84.56 316 CYS A C 1
ATOM 2249 O O . CYS A 1 316 ? -11.040 11.672 36.296 1.00 84.56 316 CYS A O 1
ATOM 2251 N N . VAL A 1 317 ? -10.264 12.770 34.501 1.00 86.88 317 VAL A N 1
ATOM 2252 C CA . VAL A 1 317 ? -9.535 11.636 33.913 1.00 86.88 317 VAL A CA 1
ATOM 2253 C C . VAL A 1 317 ? -8.482 11.074 34.870 1.00 86.88 317 VAL A C 1
ATOM 2255 O O . VAL A 1 317 ? -8.286 9.861 34.937 1.00 86.88 317 VAL A O 1
ATOM 2258 N N . MET A 1 318 ? -7.845 11.923 35.683 1.00 81.19 318 MET A N 1
ATOM 2259 C CA . MET A 1 318 ? -6.911 11.476 36.726 1.00 81.19 318 MET A CA 1
ATOM 2260 C C . MET A 1 318 ? -7.569 10.587 37.793 1.00 81.19 318 MET A C 1
ATOM 2262 O O . MET A 1 318 ? -6.870 9.809 38.441 1.00 81.19 318 MET A O 1
ATOM 2266 N N . HIS A 1 319 ? -8.891 10.666 37.959 1.00 80.31 319 HIS A N 1
ATOM 2267 C CA . HIS A 1 319 ? -9.664 9.824 38.872 1.00 80.31 319 HIS A CA 1
ATOM 2268 C C . HIS A 1 319 ? -10.262 8.574 38.208 1.00 80.31 319 HIS A C 1
ATOM 2270 O O . HIS A 1 319 ? -10.722 7.679 38.918 1.00 80.31 319 HIS A O 1
ATOM 2276 N N . CYS A 1 320 ? -10.175 8.436 36.881 1.00 75.88 320 CYS A N 1
ATOM 2277 C CA . CYS A 1 320 ? -10.645 7.240 36.174 1.00 75.88 320 CYS A CA 1
ATOM 2278 C C . CYS A 1 320 ? -9.837 5.967 36.496 1.00 75.88 320 CYS A C 1
ATOM 2280 O O . CYS A 1 320 ? -10.308 4.860 36.248 1.00 75.88 320 CYS A O 1
ATOM 2282 N N . GLY A 1 321 ? -8.646 6.093 37.097 1.00 64.88 321 GLY A N 1
ATOM 2283 C CA . GLY A 1 321 ? -7.815 4.961 37.532 1.00 64.88 321 GLY A CA 1
ATOM 2284 C C . GLY A 1 321 ? -8.218 4.309 38.863 1.00 64.88 321 GLY A C 1
ATOM 2285 O O . GLY A 1 321 ? -7.756 3.207 39.148 1.00 64.88 321 GLY A O 1
ATOM 2286 N N . ASP A 1 322 ? -9.085 4.945 39.658 1.00 61.25 322 ASP A N 1
ATOM 2287 C CA . ASP A 1 322 ? -9.464 4.462 40.999 1.00 61.25 322 ASP A CA 1
ATOM 2288 C C . ASP A 1 322 ? -10.864 3.810 41.040 1.00 61.25 322 ASP A C 1
ATOM 2290 O O . ASP A 1 322 ? -11.278 3.292 42.079 1.00 61.25 322 ASP A O 1
ATOM 2294 N N . GLY A 1 323 ? -11.600 3.819 39.918 1.00 56.72 323 GLY A N 1
ATOM 2295 C CA . GLY A 1 323 ? -13.029 3.471 39.866 1.00 56.72 323 GLY A CA 1
ATOM 2296 C C . GLY A 1 323 ? -13.426 2.239 39.046 1.00 56.72 323 GLY A C 1
ATOM 2297 O O . GLY A 1 323 ? -14.557 1.784 39.188 1.00 56.72 323 GLY A O 1
ATOM 2298 N N . SER A 1 324 ? -12.528 1.661 38.243 1.00 54.97 324 SER A N 1
ATOM 2299 C CA . SER A 1 324 ? -12.870 0.557 37.329 1.00 54.97 324 SER A CA 1
ATOM 2300 C C . SER A 1 324 ? -11.840 -0.566 37.387 1.00 54.97 324 SER A C 1
ATOM 2302 O O . SER A 1 324 ? -11.161 -0.867 36.412 1.00 54.97 324 SER A O 1
ATOM 2304 N N . SER A 1 325 ? -11.722 -1.223 38.538 1.00 49.84 325 SER A N 1
ATOM 2305 C CA . SER A 1 325 ? -11.276 -2.619 38.535 1.00 49.84 325 SER A CA 1
ATOM 2306 C C . SER A 1 325 ? -12.520 -3.495 38.508 1.00 49.84 325 SER A C 1
ATOM 2308 O O . SER A 1 325 ? -12.922 -4.081 39.512 1.00 49.84 325 SER A O 1
ATOM 2310 N N . GLU A 1 326 ? -13.156 -3.566 37.333 1.00 52.56 326 GLU A N 1
ATOM 2311 C CA . GLU A 1 326 ? -13.973 -4.737 37.040 1.00 52.56 326 GLU A CA 1
ATOM 2312 C C . GLU A 1 326 ? -13.073 -5.960 37.297 1.00 52.56 326 GLU A C 1
ATOM 2314 O O . GLU A 1 326 ? -11.910 -5.952 36.869 1.00 52.56 326 GLU A O 1
ATOM 2319 N N . PRO A 1 327 ? -13.528 -6.962 38.071 1.00 60.12 327 PRO A N 1
ATOM 2320 C CA . PRO A 1 327 ? -12.700 -8.120 38.347 1.00 60.12 327 PRO A CA 1
ATOM 2321 C C . PRO A 1 327 ? -12.257 -8.728 37.017 1.00 60.12 327 PRO A C 1
ATOM 2323 O O . PRO A 1 327 ? -13.042 -8.788 36.067 1.00 60.12 327 PRO A O 1
ATOM 2326 N N . ASP A 1 328 ? -11.004 -9.173 36.934 1.00 62.19 328 ASP A N 1
ATOM 2327 C CA . ASP A 1 328 ? -10.535 -9.849 35.732 1.00 62.19 328 ASP A CA 1
ATOM 2328 C C . ASP A 1 328 ? -11.434 -11.057 35.393 1.00 62.19 328 ASP A C 1
ATOM 2330 O O . ASP A 1 328 ? -12.201 -11.568 36.217 1.00 62.19 328 ASP A O 1
ATOM 2334 N N . CYS A 1 329 ? -11.385 -11.503 34.137 1.00 53.75 329 CYS A N 1
ATOM 2335 C CA . CYS A 1 329 ? -12.208 -12.621 33.671 1.00 53.75 329 CYS A CA 1
ATOM 2336 C C . CYS A 1 329 ? -12.130 -13.862 34.603 1.00 53.75 329 CYS A C 1
ATOM 2338 O O . CYS A 1 329 ? -13.181 -14.435 34.914 1.00 53.75 329 CYS A O 1
ATOM 2340 N N . PRO A 1 330 ? -10.951 -14.244 35.143 1.00 71.19 330 PRO A N 1
ATOM 2341 C CA . PRO A 1 330 ? -10.849 -15.264 36.190 1.00 71.19 330 PRO A CA 1
ATOM 2342 C C . PRO A 1 330 ? -11.652 -14.967 37.468 1.00 71.19 330 PRO A C 1
ATOM 2344 O O . PRO A 1 330 ? -12.358 -15.852 37.958 1.00 71.19 330 PRO A O 1
ATOM 2347 N N . ALA A 1 331 ? -11.586 -13.749 38.005 1.00 64.56 331 ALA A N 1
ATOM 2348 C CA . ALA A 1 331 ? -12.316 -13.350 39.204 1.00 64.56 331 ALA A CA 1
ATOM 2349 C C . ALA A 1 331 ? -13.837 -13.311 38.977 1.00 64.56 331 ALA A C 1
ATOM 2351 O O . ALA A 1 331 ? -14.595 -13.782 39.826 1.00 64.56 331 ALA A O 1
ATOM 2352 N N . ARG A 1 332 ? -14.295 -12.865 37.800 1.00 73.81 332 ARG A N 1
ATOM 2353 C CA . ARG A 1 332 ? -15.718 -12.924 37.413 1.00 73.81 332 ARG A CA 1
ATOM 2354 C C . ARG A 1 332 ? -16.227 -14.358 37.309 1.00 73.81 332 ARG A C 1
ATOM 2356 O O . ARG A 1 332 ? -17.311 -14.664 37.805 1.00 73.81 332 ARG A O 1
ATOM 2363 N N . CYS A 1 333 ? -15.435 -15.250 36.712 1.00 69.88 333 CYS A N 1
ATOM 2364 C CA . CYS A 1 333 ? -15.769 -16.673 36.643 1.00 69.88 333 CYS A CA 1
ATOM 2365 C C . CYS A 1 333 ? -15.856 -17.307 38.039 1.00 69.88 333 CYS A C 1
ATOM 2367 O O . CYS A 1 333 ? -16.739 -18.128 38.279 1.00 69.88 333 CYS A O 1
ATOM 2369 N N . ALA A 1 334 ? -14.975 -16.919 38.966 1.00 75.38 334 ALA A N 1
ATOM 2370 C CA . ALA A 1 334 ? -14.998 -17.416 40.338 1.00 75.38 334 ALA A CA 1
ATOM 2371 C C . ALA A 1 334 ? -16.258 -16.967 41.097 1.00 75.38 334 ALA A C 1
ATOM 2373 O O . ALA A 1 334 ? -16.905 -17.797 41.732 1.00 75.38 334 ALA A O 1
ATOM 2374 N N . SER A 1 335 ? -16.648 -15.693 40.985 1.00 71.69 335 SER A N 1
ATOM 2375 C CA . SER A 1 335 ? -17.879 -15.179 41.599 1.00 71.69 335 SER A CA 1
ATOM 2376 C C . SER A 1 335 ? -19.132 -15.844 41.026 1.00 71.69 335 SER A C 1
ATOM 2378 O O . SER A 1 335 ? -19.961 -16.337 41.786 1.00 71.69 335 SER A O 1
ATOM 2380 N N . ALA A 1 336 ? -19.232 -15.959 39.697 1.00 72.31 336 ALA A N 1
ATOM 2381 C CA . ALA A 1 336 ? -20.358 -16.631 39.047 1.00 72.31 336 ALA A CA 1
ATOM 2382 C C . ALA A 1 336 ? -20.461 -18.120 39.434 1.00 72.31 336 ALA A C 1
ATOM 2384 O O . ALA A 1 336 ? -21.560 -18.645 39.613 1.00 72.31 336 ALA A O 1
ATOM 2385 N N . ALA A 1 337 ? -19.325 -18.808 39.597 1.00 73.44 337 ALA A N 1
ATOM 2386 C CA . ALA A 1 337 ? -19.302 -20.194 40.057 1.00 73.44 337 ALA A CA 1
ATOM 2387 C C . ALA A 1 337 ? -19.773 -20.340 41.514 1.00 73.44 337 ALA A C 1
ATOM 2389 O O . ALA A 1 337 ? -20.404 -21.343 41.853 1.00 73.44 337 ALA A O 1
ATOM 2390 N N . GLU A 1 338 ? -19.484 -19.362 42.372 1.00 72.94 338 GLU A N 1
ATOM 2391 C CA . GLU A 1 338 ? -19.887 -19.389 43.778 1.00 72.94 338 GLU A CA 1
ATOM 2392 C C . GLU A 1 338 ? -21.381 -19.081 43.957 1.00 72.94 338 GLU A C 1
ATOM 2394 O O . GLU A 1 338 ? -22.044 -19.747 44.753 1.00 72.94 338 GLU A O 1
ATOM 2399 N N . ASP A 1 339 ? -21.942 -18.172 43.157 1.00 70.88 339 ASP A N 1
ATOM 2400 C CA . ASP A 1 339 ? -23.389 -17.919 43.114 1.00 70.88 339 ASP A CA 1
ATOM 2401 C C . ASP A 1 339 ? -24.159 -19.152 42.623 1.00 70.88 339 ASP A C 1
ATOM 2403 O O . ASP A 1 339 ? -25.180 -19.536 43.197 1.00 70.88 339 ASP A O 1
ATOM 2407 N N . LEU A 1 340 ? -23.633 -19.851 41.611 1.00 68.62 340 LEU A N 1
ATOM 2408 C CA . LEU A 1 340 ? -24.252 -21.076 41.106 1.00 68.62 340 LEU A CA 1
ATOM 2409 C C . LEU A 1 340 ? -24.276 -22.192 42.166 1.00 68.62 340 LEU A C 1
ATOM 2411 O O . LEU A 1 340 ? -25.246 -22.945 42.242 1.00 68.62 340 LEU A O 1
ATOM 2415 N N . LYS A 1 341 ? -23.240 -22.279 43.015 1.00 67.56 341 LYS A N 1
ATOM 2416 C CA . LYS A 1 341 ? -23.194 -23.222 44.147 1.00 67.56 341 LYS A CA 1
ATOM 2417 C C . LYS A 1 341 ? -24.201 -22.892 45.242 1.00 67.56 341 LYS A C 1
ATOM 2419 O O . LYS A 1 341 ? -24.634 -23.801 45.933 1.00 67.56 341 LYS A O 1
ATOM 2424 N N . GLN A 1 342 ? -24.547 -21.622 45.437 1.00 72.38 342 GLN A N 1
ATOM 2425 C CA . GLN A 1 342 ? -25.548 -21.226 46.436 1.00 72.38 342 GLN A CA 1
ATOM 2426 C C . GLN A 1 342 ? -26.984 -21.511 45.972 1.00 72.38 342 GLN A C 1
ATOM 2428 O O . GLN A 1 342 ? -27.900 -21.569 46.793 1.00 72.38 342 GLN A O 1
ATOM 2433 N N . HIS A 1 343 ? -27.176 -21.705 44.666 1.00 64.38 343 HIS A N 1
ATOM 2434 C CA . HIS A 1 343 ? -28.467 -21.978 44.037 1.00 64.38 343 HIS A CA 1
ATOM 2435 C C . HIS A 1 343 ? -28.676 -23.445 43.615 1.00 64.38 343 HIS A C 1
ATOM 2437 O O . HIS A 1 343 ? -29.708 -23.754 43.015 1.00 64.38 343 HIS A O 1
ATOM 2443 N N . CYS A 1 344 ? -27.745 -24.342 43.959 1.00 46.03 344 CYS A N 1
ATOM 2444 C CA . CYS A 1 344 ? -27.839 -25.797 43.777 1.00 46.03 344 CYS A CA 1
ATOM 2445 C C . CYS A 1 344 ? -27.742 -26.518 45.127 1.00 46.03 344 CYS A C 1
ATOM 2447 O O . CYS A 1 344 ? -28.378 -27.589 45.260 1.00 46.03 344 CYS A O 1
#